Protein AF-A0A6N8JBV1-F1 (afdb_monomer)

pLDDT: mean 80.83, std 14.91, range [30.22, 94.69]

InterPro domains:
  IPR022385 Rhs repeat-associated core [TIGR03696] (221-304)
  IPR050708 Type VI secretion system VgrG/RHS [PTHR32305] (160-308)

Radius of gyration: 34.1 Å; Cα contacts (8 Å, |Δi|>4): 495; chains: 1; bounding box: 70×60×95 Å

Organism: NCBI:txid1031224

Nearest PDB structures (foldseek):
  5n5e-assembly1_e  TM=7.058E-01  e=7.255E+00  Pyrococcus furiosus COM1

Solvent-accessible surface area (backbone atoms only — not comparable to full-atom values): 18700 Å² total; per-residue (Å²): 124,82,59,65,94,41,41,55,35,76,48,82,54,98,59,36,38,39,37,28,30,68,42,62,71,16,54,39,34,34,40,38,43,36,72,92,41,59,51,40,38,40,31,21,34,72,89,69,47,80,76,48,74,46,80,48,60,88,68,48,48,61,46,52,76,64,69,76,58,62,66,67,60,50,52,51,53,51,49,53,50,53,41,50,54,37,49,53,54,31,52,51,37,52,52,59,70,69,52,80,82,86,84,74,94,50,75,68,57,57,57,51,47,54,52,40,52,51,51,34,53,52,32,52,53,50,40,54,54,43,51,52,55,56,48,26,59,39,64,57,62,74,68,57,51,49,54,50,51,49,64,76,41,64,94,44,63,62,50,79,44,78,39,83,102,78,52,69,47,81,46,75,62,84,71,74,55,71,50,76,46,78,42,57,54,100,77,37,29,43,36,31,31,33,33,70,30,72,42,71,43,44,96,74,82,78,55,72,76,49,73,44,75,39,72,60,24,27,40,43,64,44,68,52,39,23,63,40,86,95,43,61,41,56,55,78,79,45,56,55,25,53,66,61,24,42,39,49,39,87,87,66,36,81,50,38,23,33,48,33,82,75,35,44,32,28,22,81,77,38,26,37,82,50,73,41,92,62,37,86,84,40,77,95,52,73,50,34,60,38,29,85,77,29,53,87,72,34,41,52,75,50,50,79,50,70,51,70,74,76,58,74,76,58,56,60,49,60,74,68,66,76,81,74,82,82,131

Foldseek 3Di:
DQPQVCQQHWDDDPFKIWGAHVPSQFQFGIKMQGNVCLQKIFIAGPVGDTPDMDGDDPPVSVVVVVVNDDPLVVVLVVLVVLLVVLVVLLVVLVVLLPDDPPDDDDVVVVVVNVVSVVSNVVSVVSNVVSVVVNCSSDNHDLVVVVVVLCVVQVVFPWDWAADPPVHIDIDTDDDWFPDWDFDADPLRFGQWIWTNDWDFDDPVVPDGPDTDTHTCKGFDADLLFATDPPGIDNQVSDQAGGSRFGDDQPPPHGRQWTALAVFIDGSVVQWTPDFAPVCVVPVVAGRIHAQRPCSPQWHDRRSHYTDGPPDPVVVVVVVVPPPDDDD

Sequence (327 aa):
MIRKNLAGAMVRKTDTIEYYNIYPFAATAKIVLSKRSPQKMFVYNREGLVIDSVSLKAGKYASLMAEKEDVFFLYRGWLELQWQQAQEHKQEGIKLLNSKAEVYNQTSFLENREQIQYAVVNLEQLQNSIDDKISSLIVPVQKDVEQLLFDLYRDQESEIIYLGAIGFGYTVSYKRGNKRYKLTDHRGNVLATVSDKKVGVSANSNTIDHYEADIVSAQDYFPFGMQMPGRGFNSSKYRYGYNDKENDNEVKGDGNQQDYGMRVSDPRLGRFLSVDPIITKYPGLTPYRFASNRPIDGIDMDGLEVVKKPNPKKCREMVRGKTEWGN

Structure (mmCIF, N/CA/C/O backbone):
data_AF-A0A6N8JBV1-F1
#
_entry.id   AF-A0A6N8JBV1-F1
#
loop_
_atom_site.group_PDB
_atom_site.id
_atom_site.type_symbol
_atom_site.label_atom_id
_atom_site.label_alt_id
_atom_site.label_comp_id
_atom_site.label_asym_id
_atom_site.label_entity_id
_atom_site.label_seq_id
_atom_site.pdbx_PDB_ins_code
_atom_site.Cartn_x
_atom_site.Cartn_y
_atom_site.Cartn_z
_atom_site.occupancy
_atom_site.B_iso_or_equiv
_atom_site.auth_seq_id
_atom_site.auth_comp_id
_atom_site.auth_asym_id
_atom_site.auth_atom_id
_atom_site.pdbx_PDB_model_num
ATOM 1 N N . MET A 1 1 ? -9.325 1.695 3.886 1.00 47.38 1 MET A N 1
ATOM 2 C CA . MET A 1 1 ? -8.257 2.715 3.726 1.00 47.38 1 MET A CA 1
ATOM 3 C C . MET A 1 1 ? -8.386 3.733 4.857 1.00 47.38 1 MET A C 1
ATOM 5 O O . MET A 1 1 ? -9.460 4.304 5.010 1.00 47.38 1 MET A O 1
ATOM 9 N N . ILE A 1 2 ? -7.350 3.901 5.686 1.00 52.09 2 ILE A N 1
ATOM 10 C CA . ILE A 1 2 ? -7.368 4.770 6.878 1.00 52.09 2 ILE A CA 1
ATOM 11 C C . ILE A 1 2 ? -7.460 6.238 6.431 1.00 52.09 2 ILE A C 1
ATOM 13 O O . ILE A 1 2 ? -6.515 6.770 5.853 1.00 52.09 2 ILE A O 1
ATOM 17 N N . ARG A 1 3 ? -8.595 6.903 6.678 1.00 61.00 3 ARG A N 1
ATOM 18 C CA . ARG A 1 3 ? -8.813 8.316 6.314 1.00 61.00 3 ARG A CA 1
ATOM 19 C C . ARG A 1 3 ? -8.381 9.242 7.453 1.00 61.00 3 ARG A C 1
ATOM 21 O O . ARG A 1 3 ? -9.218 9.836 8.122 1.00 61.00 3 ARG A O 1
ATOM 28 N N . LYS A 1 4 ? -7.065 9.350 7.685 1.00 63.41 4 LYS A N 1
ATOM 29 C CA . LYS A 1 4 ? -6.482 10.193 8.755 1.00 63.41 4 LYS A CA 1
ATOM 30 C C . LYS A 1 4 ? -6.955 11.651 8.697 1.00 63.41 4 LYS A C 1
ATOM 32 O O . LYS A 1 4 ? -7.136 12.277 9.729 1.00 63.41 4 LYS A O 1
ATOM 37 N N . ASN A 1 5 ? -7.186 12.167 7.493 1.00 75.69 5 ASN A N 1
ATOM 38 C CA . ASN A 1 5 ? -7.653 13.530 7.243 1.00 75.69 5 ASN A CA 1
ATOM 39 C C . ASN A 1 5 ? -9.094 13.805 7.703 1.00 75.69 5 ASN A C 1
ATOM 41 O O . ASN A 1 5 ? -9.495 14.961 7.733 1.00 75.69 5 ASN A O 1
ATOM 45 N N . LEU A 1 6 ? -9.874 12.767 8.012 1.00 78.94 6 LEU A N 1
ATOM 46 C CA . LEU A 1 6 ? -11.246 12.901 8.498 1.00 78.94 6 LEU A CA 1
ATOM 47 C C . LEU A 1 6 ? -11.364 12.617 9.999 1.00 78.94 6 LEU A C 1
ATOM 49 O O . LEU A 1 6 ? -12.475 12.625 10.504 1.00 78.94 6 LEU A O 1
ATOM 53 N N . ALA A 1 7 ? -10.270 12.352 10.719 1.00 80.38 7 ALA A N 1
ATOM 54 C CA . ALA A 1 7 ? -10.334 12.064 12.152 1.00 80.38 7 ALA A CA 1
ATOM 55 C C . ALA A 1 7 ? -10.988 13.226 12.922 1.00 80.38 7 ALA A C 1
ATOM 57 O O . ALA A 1 7 ? -10.573 14.375 12.776 1.00 80.38 7 ALA A O 1
ATOM 58 N N . GLY A 1 8 ? -12.035 12.927 13.696 1.00 81.62 8 GLY A N 1
ATOM 59 C CA . GLY A 1 8 ? -12.819 13.925 14.436 1.00 81.62 8 GLY A CA 1
ATOM 60 C C . GLY A 1 8 ? -13.648 14.877 13.566 1.00 81.62 8 GLY A C 1
ATOM 61 O O . GLY A 1 8 ? -14.270 15.798 14.088 1.00 81.62 8 GLY A O 1
ATOM 62 N N . ALA A 1 9 ? -13.664 14.685 12.245 1.00 87.00 9 ALA A N 1
ATOM 63 C CA . ALA A 1 9 ? -14.394 15.551 11.337 1.00 87.00 9 ALA A CA 1
ATOM 64 C C . ALA A 1 9 ? -15.881 15.183 11.280 1.00 87.00 9 ALA A C 1
ATOM 66 O O . ALA A 1 9 ? -16.274 14.013 11.328 1.00 87.00 9 ALA A O 1
ATOM 67 N N . MET A 1 10 ? -16.707 16.203 11.071 1.00 89.56 10 MET A N 1
ATOM 68 C CA . MET A 1 10 ? -18.117 16.065 10.733 1.00 89.56 10 MET A CA 1
ATOM 69 C C . MET A 1 10 ? -18.314 16.425 9.260 1.00 89.56 10 MET A C 1
ATOM 71 O O . MET A 1 10 ? -17.954 17.515 8.819 1.00 89.56 10 MET A O 1
ATOM 75 N N . VAL A 1 11 ? -18.895 15.510 8.484 1.00 89.75 11 VAL A N 1
ATOM 76 C CA . VAL A 1 11 ? -19.124 15.686 7.045 1.00 89.75 11 VAL A CA 1
ATOM 77 C C . VAL A 1 11 ? -20.618 15.664 6.757 1.00 89.75 11 VAL A C 1
ATOM 79 O O . VAL A 1 11 ? -21.293 14.644 6.921 1.00 89.75 11 VAL A O 1
ATOM 82 N N . ARG A 1 12 ? -21.140 16.796 6.280 1.00 89.75 12 ARG A N 1
ATOM 83 C CA . ARG A 1 12 ? -22.539 16.942 5.866 1.00 89.75 12 ARG A CA 1
ATOM 84 C C . ARG A 1 12 ? -22.692 16.553 4.395 1.00 89.75 12 ARG A C 1
ATOM 86 O O . ARG A 1 12 ? -22.032 17.115 3.526 1.00 89.75 12 ARG A O 1
ATOM 93 N N . LYS A 1 13 ? -23.579 15.599 4.115 1.00 89.75 13 LYS A N 1
ATOM 94 C CA . LYS A 1 13 ? -24.025 15.221 2.765 1.00 89.75 13 LYS A CA 1
ATOM 95 C C . LYS A 1 13 ? -25.497 15.607 2.585 1.00 89.75 13 LYS A C 1
ATOM 97 O O . LYS A 1 13 ? -26.160 16.028 3.531 1.00 89.75 13 LYS A O 1
ATOM 102 N N . THR A 1 14 ? -26.019 15.447 1.371 1.00 86.50 14 THR A N 1
ATOM 103 C CA . THR A 1 14 ? -27.423 15.742 1.032 1.00 86.50 14 THR A CA 1
ATOM 104 C C . THR A 1 14 ? -28.414 15.006 1.937 1.00 86.50 14 THR A C 1
ATOM 106 O O . THR A 1 14 ? -29.296 15.648 2.512 1.00 86.50 14 THR A O 1
ATOM 109 N N . ASP A 1 15 ? -28.212 13.701 2.146 1.00 88.19 15 ASP A N 1
ATOM 110 C CA . ASP A 1 15 ? -29.146 12.837 2.890 1.00 88.19 15 ASP A CA 1
ATOM 111 C C . ASP A 1 15 ? -28.636 12.385 4.267 1.00 88.19 15 ASP A C 1
ATOM 113 O O . ASP A 1 15 ? -29.412 11.885 5.084 1.00 88.19 15 ASP A O 1
ATOM 117 N N . THR A 1 16 ? -27.342 12.551 4.544 1.00 90.69 16 THR A N 1
ATOM 118 C CA . THR A 1 16 ? -26.697 12.006 5.745 1.00 90.69 16 THR A CA 1
ATOM 119 C C . THR A 1 16 ? -25.690 12.973 6.344 1.00 90.69 16 THR A C 1
ATOM 121 O O . THR A 1 16 ? -25.038 13.723 5.619 1.00 90.69 16 THR A O 1
ATOM 124 N N . ILE A 1 17 ? -25.471 12.873 7.648 1.00 90.75 17 ILE A N 1
ATOM 125 C CA . ILE A 1 17 ? -24.313 13.459 8.320 1.00 90.75 17 ILE A CA 1
ATOM 126 C C . ILE A 1 17 ? -23.441 12.327 8.843 1.00 90.75 17 ILE A C 1
ATOM 128 O O . ILE A 1 17 ? -23.940 11.409 9.490 1.00 90.75 17 ILE A O 1
ATOM 132 N N . GLU A 1 18 ? -22.149 12.394 8.545 1.00 92.31 18 GLU A N 1
ATOM 133 C CA . GLU A 1 18 ? -21.154 11.428 8.996 1.00 92.31 18 GLU A CA 1
ATOM 134 C C . GLU A 1 18 ? -20.238 12.079 10.035 1.00 92.31 18 GLU A C 1
ATOM 136 O O . GLU A 1 18 ? -19.602 13.091 9.749 1.00 92.31 18 GLU A O 1
ATOM 141 N N . TYR A 1 19 ? -20.149 11.475 11.215 1.00 91.62 19 TYR A N 1
ATOM 142 C CA . TYR A 1 19 ? -19.201 11.831 12.265 1.00 91.62 19 TYR A CA 1
ATOM 143 C C . TYR A 1 19 ? -18.099 10.789 12.268 1.00 91.62 19 TYR A C 1
ATOM 145 O O . TYR A 1 19 ? -18.377 9.597 12.404 1.00 91.62 19 TYR A O 1
ATOM 153 N N . TYR A 1 20 ? -16.859 11.218 12.102 1.00 90.50 20 TYR A N 1
ATOM 154 C CA . TYR A 1 20 ? -15.706 10.330 12.087 1.00 90.50 20 TYR A CA 1
ATOM 155 C C . TYR A 1 20 ? -15.058 10.288 13.465 1.00 90.50 20 TYR A C 1
ATOM 157 O O . TYR A 1 20 ? -14.963 11.308 14.147 1.00 90.50 20 TYR A O 1
ATOM 165 N N . ASN A 1 21 ? -14.603 9.103 13.868 1.00 88.50 21 ASN A N 1
ATOM 166 C CA . ASN A 1 21 ? -13.962 8.928 15.164 1.00 88.50 21 ASN A CA 1
ATOM 167 C C . ASN A 1 21 ? -12.704 9.815 15.255 1.00 88.50 21 ASN A C 1
ATOM 169 O O . ASN A 1 21 ? -11.937 9.915 14.291 1.00 88.50 21 ASN A O 1
ATOM 173 N N . ILE A 1 22 ? -12.490 10.459 16.407 1.00 84.31 22 ILE A N 1
ATOM 174 C CA . ILE A 1 22 ? -11.262 11.213 16.712 1.00 84.31 22 ILE A CA 1
ATOM 175 C C . ILE A 1 22 ? -10.027 10.311 16.670 1.00 84.31 22 ILE A C 1
ATOM 177 O O . ILE A 1 22 ? -8.935 10.760 16.331 1.00 84.31 22 ILE A O 1
ATOM 181 N N . TYR A 1 23 ? -10.215 9.024 16.959 1.00 81.19 23 TYR A N 1
ATOM 182 C CA . TYR A 1 23 ? -9.205 7.993 16.848 1.00 81.19 23 TYR A CA 1
ATOM 183 C C . TYR A 1 23 ? -9.310 7.338 15.464 1.00 81.19 23 TYR A C 1
ATOM 185 O O . TYR A 1 23 ? -10.138 6.444 15.266 1.00 81.19 23 TYR A O 1
ATOM 193 N N . PRO A 1 24 ? -8.452 7.698 14.488 1.00 72.38 24 PRO A N 1
ATOM 194 C CA . PRO A 1 24 ? -8.497 7.110 13.144 1.00 72.38 24 PRO A CA 1
ATOM 195 C C . PRO A 1 24 ? -8.205 5.601 13.147 1.00 72.38 24 PRO A C 1
ATOM 197 O O . PRO A 1 24 ? -8.433 4.922 12.143 1.00 72.38 24 PRO A O 1
ATOM 200 N N . PHE A 1 25 ? -7.691 5.096 14.273 1.00 74.31 25 PHE A N 1
ATOM 201 C CA . PHE A 1 25 ? -7.365 3.701 14.524 1.00 74.31 25 PHE A CA 1
ATOM 202 C C . PHE A 1 25 ? -8.332 3.002 15.496 1.00 74.31 25 PHE A C 1
ATOM 204 O O . PHE A 1 25 ? -8.041 1.894 15.937 1.00 74.31 25 PHE A O 1
ATOM 211 N N . ALA A 1 26 ? -9.501 3.561 15.792 1.00 80.94 26 ALA A N 1
ATOM 212 C CA . ALA A 1 26 ? -10.564 2.794 16.442 1.00 80.94 26 ALA A CA 1
ATOM 213 C C . ALA A 1 26 ? -11.191 1.781 15.461 1.00 80.94 26 ALA A C 1
ATOM 215 O O . ALA A 1 26 ? -11.113 1.956 14.236 1.00 80.94 26 ALA A O 1
ATOM 216 N N . ALA A 1 27 ? -11.771 0.693 15.971 1.00 83.81 27 ALA A N 1
ATOM 217 C CA . ALA A 1 27 ? -12.514 -0.271 15.149 1.00 83.81 27 ALA A CA 1
ATOM 218 C C . ALA A 1 27 ? -13.851 0.330 14.682 1.00 83.81 27 ALA A C 1
ATOM 220 O O . ALA A 1 27 ? -14.225 0.198 13.511 1.00 83.81 27 ALA A O 1
ATOM 221 N N . THR A 1 28 ? -14.506 1.087 15.567 1.00 89.50 28 THR A N 1
ATOM 222 C CA . THR A 1 28 ? -15.633 1.952 15.219 1.00 89.50 28 THR A CA 1
ATOM 223 C C . THR A 1 28 ? -15.121 3.197 14.496 1.00 89.50 28 THR A C 1
ATOM 225 O O . THR A 1 28 ? -14.488 4.070 15.093 1.00 89.50 28 THR A O 1
ATOM 228 N N . ALA A 1 29 ? -15.398 3.286 13.195 1.00 88.69 29 ALA A N 1
ATOM 229 C CA . ALA A 1 29 ? -14.807 4.292 12.316 1.00 88.69 29 ALA A CA 1
ATOM 230 C C . ALA A 1 29 ? -15.649 5.568 12.202 1.00 88.69 29 ALA A C 1
ATOM 232 O O . ALA A 1 29 ? -15.102 6.673 12.180 1.00 88.69 29 ALA A O 1
ATOM 233 N N . LYS A 1 30 ? -16.974 5.424 12.085 1.00 92.38 30 LYS A N 1
ATOM 234 C CA . LYS A 1 30 ? -17.893 6.557 11.930 1.00 92.38 30 LYS A CA 1
ATOM 235 C C . LYS A 1 30 ? -19.286 6.256 12.474 1.00 92.38 30 LYS A C 1
ATOM 237 O O . LYS A 1 30 ? -19.728 5.109 12.453 1.00 92.38 30 LYS A O 1
ATOM 242 N N . ILE A 1 31 ? -19.997 7.303 12.874 1.00 93.88 31 ILE A N 1
ATOM 243 C CA . ILE A 1 31 ? -21.424 7.266 13.198 1.00 93.88 31 ILE A CA 1
ATOM 244 C C . ILE A 1 31 ? -22.168 8.112 12.169 1.00 93.88 31 ILE A C 1
ATOM 246 O O . ILE A 1 31 ? -21.727 9.204 11.810 1.00 93.88 31 ILE A O 1
ATOM 250 N N . VAL A 1 32 ? -23.284 7.600 11.656 1.00 93.50 32 VAL A N 1
ATOM 251 C CA . VAL A 1 32 ? -24.056 8.254 10.597 1.00 93.50 32 VAL A CA 1
ATOM 252 C C . VAL A 1 32 ? -25.482 8.519 11.057 1.00 93.50 32 VAL A C 1
ATOM 254 O O . VAL A 1 32 ? -26.191 7.618 11.508 1.00 93.50 32 VAL A O 1
ATOM 257 N N . LEU A 1 33 ? -25.910 9.765 10.865 1.00 91.81 33 LEU A N 1
ATOM 258 C CA . LEU A 1 33 ? -27.294 10.204 10.992 1.00 91.81 33 LEU A CA 1
ATOM 259 C C . LEU A 1 33 ? -27.902 10.323 9.596 1.00 91.81 33 LEU A C 1
ATOM 261 O O . LEU A 1 33 ? -27.378 11.044 8.748 1.00 91.81 33 LEU A O 1
ATOM 265 N N . SER A 1 34 ? -29.017 9.636 9.349 1.00 90.25 34 SER A N 1
ATOM 266 C CA . SER A 1 34 ? -29.720 9.674 8.061 1.00 90.25 34 SER A CA 1
ATOM 267 C C . SER A 1 34 ? -31.024 10.450 8.178 1.00 90.25 34 SER A C 1
ATOM 269 O O . SER A 1 34 ? -31.802 10.210 9.098 1.00 90.25 34 SER A O 1
ATOM 271 N N . LYS A 1 35 ? -31.303 11.340 7.219 1.00 86.69 35 LYS A N 1
ATOM 272 C CA . LYS A 1 35 ? -32.593 12.052 7.132 1.00 86.69 35 LYS A CA 1
ATOM 273 C C . LYS A 1 35 ? -33.770 11.109 6.899 1.00 86.69 35 LYS A C 1
ATOM 275 O O . LYS A 1 35 ? -34.886 11.423 7.290 1.00 86.69 35 LYS A O 1
ATOM 280 N N . ARG A 1 36 ? -33.516 9.948 6.287 1.00 87.81 36 ARG A N 1
ATOM 281 C CA . ARG A 1 36 ? -34.537 8.922 6.022 1.00 87.81 36 ARG A CA 1
ATOM 282 C C . ARG A 1 36 ? -34.935 8.151 7.282 1.00 87.81 36 ARG A C 1
ATOM 284 O O . ARG A 1 36 ? -36.030 7.610 7.337 1.00 87.81 36 ARG A O 1
ATOM 291 N N . SER A 1 37 ? -34.066 8.144 8.293 1.00 87.75 37 SER A N 1
ATOM 292 C CA . SER A 1 37 ? -34.272 7.425 9.551 1.00 87.75 37 SER A CA 1
ATOM 293 C C . SER A 1 37 ? -33.936 8.330 10.741 1.00 87.75 37 SER A C 1
ATOM 295 O O . SER A 1 37 ? -32.991 8.041 11.473 1.00 87.75 37 SER A O 1
ATOM 297 N N . PRO A 1 38 ? -34.698 9.418 10.975 1.00 86.06 38 PRO A N 1
ATOM 298 C CA . PRO A 1 38 ? -34.367 10.407 12.006 1.00 86.06 38 PRO A CA 1
ATOM 299 C C . PRO A 1 38 ? -34.460 9.847 13.434 1.00 86.06 38 PRO A C 1
ATOM 301 O O . PRO A 1 38 ? -33.990 10.460 14.384 1.00 86.06 38 PRO A O 1
ATOM 304 N N . GLN A 1 39 ? -35.060 8.670 13.595 1.00 90.19 39 GLN A N 1
ATOM 305 C CA . GLN A 1 39 ? -35.215 7.994 14.879 1.00 90.19 39 GLN A CA 1
ATOM 306 C C . GLN A 1 39 ? -34.011 7.123 15.253 1.00 90.19 39 GLN A C 1
ATOM 308 O O . GLN A 1 39 ? -34.009 6.560 16.343 1.00 90.19 39 GLN A O 1
ATOM 313 N N . LYS A 1 40 ? -33.010 6.960 14.377 1.00 90.19 40 LYS A N 1
ATOM 314 C CA . LYS A 1 40 ? -31.858 6.089 14.636 1.00 90.19 40 LYS A CA 1
ATOM 315 C C . LYS A 1 40 ? -30.543 6.719 14.199 1.00 90.19 40 LYS A C 1
ATOM 317 O O . LYS A 1 40 ? -30.473 7.407 13.182 1.00 90.19 40 LYS A O 1
ATOM 322 N N . MET A 1 41 ? -29.489 6.406 14.941 1.00 92.31 41 MET A N 1
ATOM 323 C CA . MET A 1 41 ? -28.111 6.563 14.490 1.00 92.31 41 MET A CA 1
ATOM 324 C C . MET A 1 41 ? -27.497 5.198 14.199 1.00 92.31 41 MET A C 1
ATOM 326 O O . MET A 1 41 ? -27.821 4.216 14.866 1.00 92.31 41 MET A O 1
ATOM 330 N N . PHE A 1 42 ? -26.619 5.145 13.202 1.00 94.31 42 PHE A N 1
ATOM 331 C CA . PHE A 1 42 ? -25.968 3.916 12.758 1.00 94.31 42 PHE A CA 1
ATOM 332 C C . PHE A 1 42 ? -24.465 4.006 12.977 1.00 94.31 42 PHE A C 1
ATOM 334 O O . PHE A 1 42 ? -23.839 4.996 12.597 1.00 94.31 42 PHE A O 1
ATOM 341 N N . VAL A 1 43 ? -23.893 2.962 13.560 1.00 94.31 43 VAL A N 1
ATOM 342 C CA . VAL A 1 43 ? -22.474 2.860 13.890 1.00 94.31 43 VAL A CA 1
ATOM 343 C C . VAL A 1 43 ? -21.808 1.964 12.858 1.00 94.31 43 VAL A C 1
ATOM 345 O O . VAL A 1 43 ? -22.303 0.874 12.577 1.00 94.31 43 VAL A O 1
ATOM 348 N N . TYR A 1 44 ? -20.706 2.426 12.273 1.00 93.06 44 TYR A N 1
ATOM 349 C CA . TYR A 1 44 ? -20.023 1.736 11.183 1.00 93.06 44 TYR A CA 1
ATOM 350 C C . TYR A 1 44 ? -18.596 1.340 11.553 1.00 93.06 44 TYR A C 1
ATOM 352 O O . TYR A 1 44 ? -17.854 2.123 12.159 1.00 93.06 44 TYR A O 1
ATOM 360 N N . ASN A 1 45 ? -18.185 0.159 11.092 1.00 89.44 45 ASN A N 1
ATOM 361 C CA . ASN A 1 45 ? -16.786 -0.255 11.110 1.00 89.44 45 ASN A CA 1
ATOM 362 C C . ASN A 1 45 ? -15.983 0.409 9.971 1.00 89.44 45 ASN A C 1
ATOM 364 O O . ASN A 1 45 ? -16.499 1.181 9.154 1.00 89.44 45 ASN A O 1
ATOM 368 N N . ARG A 1 46 ? -14.690 0.086 9.892 1.00 82.75 46 ARG A N 1
ATOM 369 C CA . ARG A 1 46 ? -13.773 0.611 8.862 1.00 82.75 46 ARG A CA 1
ATOM 370 C C . ARG A 1 46 ? -14.058 0.141 7.438 1.00 82.75 46 ARG A C 1
ATOM 372 O O . ARG A 1 46 ? -13.639 0.809 6.492 1.00 82.75 46 ARG A O 1
ATOM 379 N N . GLU A 1 47 ? -14.726 -0.993 7.287 1.00 83.94 47 GLU A N 1
ATOM 380 C CA . GLU A 1 47 ? -15.115 -1.561 5.992 1.00 83.94 47 GLU A CA 1
ATOM 381 C C . GLU A 1 47 ? -16.403 -0.919 5.462 1.00 83.94 47 GLU A C 1
ATOM 383 O O . GLU A 1 47 ? -16.750 -1.099 4.299 1.00 83.94 47 GLU A O 1
ATOM 388 N N . GLY A 1 48 ? -17.081 -0.109 6.284 1.00 85.69 48 GLY A N 1
ATOM 389 C CA . GLY A 1 48 ? -18.343 0.528 5.928 1.00 85.69 48 GLY A CA 1
ATOM 390 C C . GLY A 1 48 ? -19.564 -0.349 6.197 1.00 85.69 48 GLY A C 1
ATOM 391 O O . GLY A 1 48 ? -20.642 -0.035 5.695 1.00 85.69 48 GLY A O 1
ATOM 392 N N . LEU A 1 49 ? -19.420 -1.397 7.009 1.00 89.62 49 LEU A N 1
ATOM 393 C CA . LEU A 1 49 ? -20.521 -2.223 7.494 1.00 89.62 49 LEU A CA 1
ATOM 394 C C . LEU A 1 49 ? -21.130 -1.614 8.760 1.00 89.62 49 LEU A C 1
ATOM 396 O O . LEU A 1 49 ? -20.414 -1.054 9.593 1.00 89.62 49 LEU A O 1
ATOM 400 N N . VAL A 1 50 ? -22.452 -1.733 8.902 1.00 92.25 50 VAL A N 1
ATOM 401 C CA . VAL A 1 50 ? -23.171 -1.337 10.120 1.00 92.25 50 VAL A CA 1
ATOM 402 C C . VAL A 1 50 ? -22.909 -2.385 11.197 1.00 92.25 50 VAL A C 1
ATOM 404 O O . VAL A 1 50 ? -23.220 -3.555 10.997 1.00 92.25 50 VAL A O 1
ATOM 407 N N . ILE A 1 51 ? -22.355 -1.956 12.329 1.00 90.94 51 ILE A N 1
ATOM 408 C CA . ILE A 1 51 ? -22.051 -2.817 13.483 1.00 90.94 51 ILE A CA 1
ATOM 409 C C . ILE A 1 51 ? -23.008 -2.604 14.654 1.00 90.94 51 ILE A C 1
ATOM 411 O O . ILE A 1 51 ? -23.173 -3.502 15.472 1.00 90.94 51 ILE A O 1
ATOM 415 N N . ASP A 1 52 ? -23.646 -1.435 14.739 1.00 92.38 52 ASP A N 1
ATOM 416 C CA . ASP A 1 52 ? -24.662 -1.167 15.754 1.00 92.38 52 ASP A CA 1
ATOM 417 C C . ASP A 1 52 ? -25.648 -0.083 15.298 1.00 92.38 52 ASP A C 1
ATOM 419 O O . ASP A 1 52 ? -25.396 0.668 14.347 1.00 92.38 52 ASP A O 1
ATOM 423 N N . SER A 1 53 ? -26.780 0.021 15.991 1.00 92.31 53 SER A N 1
ATOM 424 C CA . SER A 1 53 ? -27.738 1.106 15.807 1.00 92.31 53 SER A CA 1
ATOM 425 C C . SER A 1 53 ? -28.372 1.521 17.127 1.00 92.31 53 SER A C 1
ATOM 427 O O . SER A 1 53 ? -28.769 0.672 17.919 1.00 92.31 53 SER A O 1
ATOM 429 N N . VAL A 1 54 ? -28.539 2.828 17.330 1.00 91.06 54 VAL A N 1
ATOM 430 C CA . VAL A 1 54 ? -29.131 3.373 18.557 1.00 91.06 54 VAL A CA 1
ATOM 431 C C . VAL A 1 54 ? -30.359 4.201 18.234 1.00 91.06 54 VAL A C 1
ATOM 433 O O . VAL A 1 54 ? -30.335 5.061 17.351 1.00 91.06 54 VAL A O 1
ATOM 436 N N . SER A 1 55 ? -31.431 3.946 18.978 1.00 90.31 55 SER A N 1
ATOM 437 C CA . SER A 1 55 ? -32.678 4.700 18.892 1.00 90.31 55 SER A CA 1
ATOM 438 C C . SER A 1 55 ? -32.537 6.067 19.562 1.00 90.31 55 SER A C 1
ATOM 440 O O . SER A 1 55 ? -32.076 6.183 20.697 1.00 90.31 55 SER A O 1
ATOM 442 N N . LEU A 1 56 ? -32.966 7.113 18.866 1.00 86.94 56 LEU A N 1
ATOM 443 C CA . LEU A 1 56 ? -32.931 8.494 19.328 1.00 86.94 56 LEU A CA 1
ATOM 444 C C . LEU A 1 56 ? -34.300 8.907 19.875 1.00 86.94 56 LEU A C 1
ATOM 446 O O . LEU A 1 56 ? -35.339 8.629 19.275 1.00 86.94 56 LEU A O 1
ATOM 450 N N . LYS A 1 57 ? -34.299 9.630 21.000 1.00 86.25 57 LYS A N 1
ATOM 451 C CA . LYS A 1 57 ? -35.510 10.276 21.526 1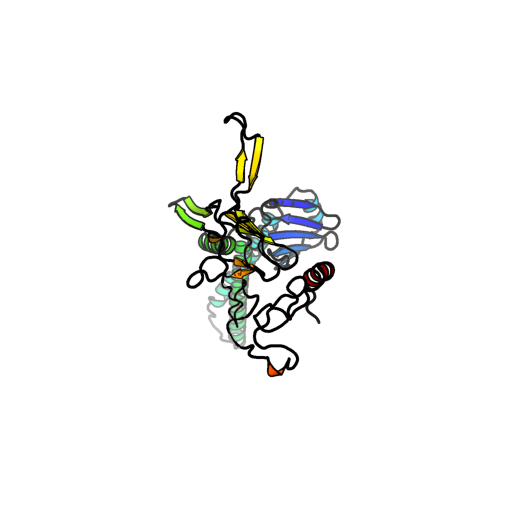.00 86.25 57 LYS A CA 1
ATOM 452 C C . LYS A 1 57 ? -35.987 11.381 20.576 1.00 86.25 57 LYS A C 1
ATOM 454 O O . LYS A 1 57 ? -35.189 11.987 19.854 1.00 86.25 57 LYS A O 1
ATOM 459 N N . ALA A 1 58 ? -37.286 11.678 20.615 1.00 83.94 58 ALA A N 1
ATOM 460 C CA . ALA A 1 58 ? -37.882 12.761 19.836 1.00 83.9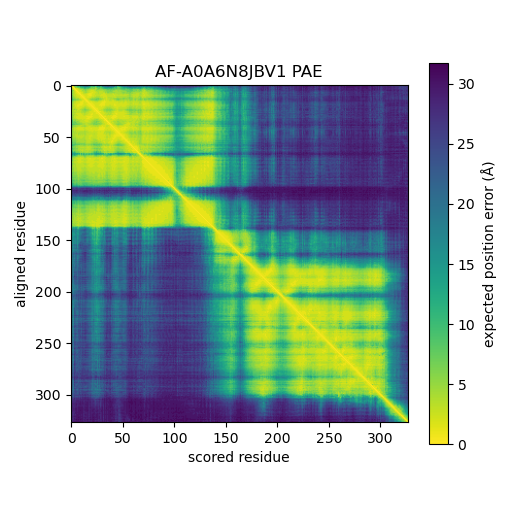4 58 ALA A CA 1
ATOM 461 C C . ALA A 1 58 ? -37.129 14.089 20.060 1.00 83.94 58 ALA A C 1
ATOM 463 O O . ALA A 1 58 ? -36.746 14.417 21.181 1.00 83.94 58 ALA A O 1
ATOM 464 N N . GLY A 1 59 ? -36.862 14.827 18.980 1.00 82.12 59 GLY A N 1
ATOM 465 C CA . GLY A 1 59 ? -36.110 16.088 19.012 1.00 82.12 59 GLY A CA 1
ATOM 466 C C . GLY A 1 59 ? -34.582 15.948 19.076 1.00 82.12 59 GLY A C 1
ATOM 467 O O . GLY A 1 59 ? -33.885 16.859 18.632 1.00 82.12 59 GLY A O 1
ATOM 468 N N . LYS A 1 60 ? -34.030 14.803 19.514 1.00 85.75 60 LYS A N 1
ATOM 469 C CA . LYS A 1 60 ? -32.570 14.621 19.641 1.00 85.75 60 LYS A CA 1
ATOM 470 C C . LYS A 1 60 ? -31.847 14.680 18.296 1.00 85.75 60 LYS A C 1
ATOM 472 O O . LYS A 1 60 ? -30.779 15.272 18.198 1.00 85.75 60 LYS A O 1
ATOM 477 N N . TYR A 1 61 ? -32.468 14.142 17.246 1.00 85.56 61 TYR A N 1
ATOM 478 C CA . TYR A 1 61 ? -31.958 14.233 15.878 1.00 85.56 61 TYR A CA 1
ATOM 479 C C . TYR A 1 61 ? -31.700 15.684 15.447 1.00 85.56 61 TYR A C 1
ATOM 481 O O . TYR A 1 61 ? -30.635 15.988 14.921 1.00 85.56 61 TYR A O 1
ATOM 489 N N . ALA A 1 62 ? -32.636 16.598 15.725 1.00 83.81 62 ALA A N 1
ATOM 490 C CA . ALA A 1 62 ? -32.486 18.008 15.372 1.00 83.81 62 ALA A CA 1
ATOM 491 C C . ALA A 1 62 ? -31.331 18.675 16.141 1.00 83.81 62 ALA A C 1
ATOM 493 O O . ALA A 1 62 ? -30.566 19.431 15.546 1.00 83.81 62 ALA A O 1
ATOM 494 N N . SER A 1 63 ? -31.155 18.344 17.426 1.00 84.12 63 SER A N 1
ATOM 495 C CA . SER A 1 63 ? -30.036 18.838 18.242 1.00 84.12 63 SER A CA 1
ATOM 496 C C . SER A 1 63 ? -28.675 18.376 17.719 1.00 84.12 63 SER A C 1
ATOM 498 O O . SER A 1 63 ? -27.754 19.186 17.625 1.00 84.12 63 SER A O 1
ATOM 500 N N . LEU A 1 64 ? -28.559 17.103 17.321 1.00 83.19 64 LEU A N 1
ATOM 501 C CA . LEU A 1 64 ? -27.322 16.553 16.753 1.00 83.19 64 LEU A CA 1
ATOM 502 C C . LEU A 1 64 ? -26.994 17.207 15.401 1.00 83.19 64 LEU A C 1
ATOM 504 O O . LEU A 1 64 ? -25.847 17.569 15.141 1.00 83.19 64 LEU A O 1
ATOM 508 N N . MET A 1 65 ? -28.012 17.456 14.568 1.00 77.50 65 MET A N 1
ATOM 509 C CA . MET A 1 65 ? -27.856 18.165 13.289 1.00 77.50 65 MET A CA 1
ATOM 510 C C . MET A 1 65 ? -27.414 19.630 13.470 1.00 77.50 65 MET A C 1
ATOM 512 O O . MET A 1 65 ? -26.842 20.202 12.537 1.00 77.50 65 MET A O 1
ATOM 516 N N . ALA A 1 66 ? -27.664 20.229 14.639 1.00 77.38 66 ALA A N 1
ATOM 517 C CA . ALA A 1 66 ? -27.315 21.607 14.989 1.00 77.38 66 ALA A CA 1
ATOM 518 C C . ALA A 1 66 ? -25.935 21.757 15.671 1.00 77.38 66 ALA A C 1
ATOM 520 O O . ALA A 1 66 ? -25.656 22.822 16.211 1.00 77.38 66 ALA A O 1
ATOM 521 N N . GLU A 1 67 ? -25.087 20.716 15.647 1.00 69.19 67 GLU A N 1
ATOM 522 C CA . GLU A 1 67 ? -23.690 20.731 16.143 1.00 69.19 67 GLU A CA 1
ATOM 523 C C . GLU A 1 67 ? -23.511 21.007 17.645 1.00 69.19 67 GLU A C 1
ATOM 525 O O . GLU A 1 67 ? -22.408 21.284 18.104 1.00 69.19 67 GLU A O 1
ATOM 530 N N . LYS A 1 68 ? -24.570 20.890 18.451 1.00 63.16 68 LYS A N 1
ATOM 531 C CA . LYS A 1 68 ? -24.472 21.180 19.890 1.00 63.16 68 LYS A CA 1
ATOM 532 C C . LYS A 1 68 ? -23.878 20.040 20.726 1.00 63.16 68 LYS A C 1
ATOM 534 O O . LYS A 1 68 ? -23.582 20.264 21.894 1.00 63.16 68 LYS A O 1
ATOM 539 N N . GLU A 1 69 ? -23.742 18.829 20.178 1.00 73.94 69 GLU A N 1
ATOM 540 C CA . GLU A 1 69 ? -23.427 17.620 20.953 1.00 73.94 69 GLU A CA 1
ATOM 541 C C . GLU A 1 69 ? -22.499 16.645 20.209 1.00 73.94 69 GLU A C 1
ATOM 543 O O . GLU A 1 69 ? -22.641 16.437 19.002 1.00 73.94 69 GLU A O 1
ATOM 548 N N . ASP A 1 70 ? -21.586 16.006 20.951 1.00 82.31 70 ASP A N 1
ATOM 549 C CA . ASP A 1 70 ? -20.691 14.955 20.450 1.00 82.31 70 ASP A CA 1
ATOM 550 C C . ASP A 1 70 ? -21.423 13.602 20.364 1.00 82.31 70 ASP A C 1
ATOM 552 O O . ASP A 1 70 ? -21.878 13.033 21.362 1.00 82.31 70 ASP A O 1
ATOM 556 N N . VAL A 1 71 ? -21.530 13.075 19.143 1.00 88.44 71 VAL A N 1
ATOM 557 C CA . VAL A 1 71 ? -22.257 11.836 18.835 1.00 88.44 71 VAL A CA 1
ATOM 558 C C . VAL A 1 71 ? -21.546 10.593 19.371 1.00 88.44 71 VAL A C 1
ATOM 560 O O . VAL A 1 71 ? -22.211 9.645 19.790 1.00 88.44 71 VAL A O 1
ATOM 563 N N . PHE A 1 72 ? -20.210 10.583 19.393 1.00 89.44 72 PHE A N 1
ATOM 564 C CA . PHE A 1 72 ? -19.442 9.462 19.940 1.00 89.44 72 PHE A CA 1
ATOM 565 C C . PHE A 1 72 ? -19.552 9.418 21.458 1.00 89.44 72 PHE A C 1
ATOM 567 O O . PHE A 1 72 ? -19.728 8.338 22.024 1.00 89.44 72 PHE A O 1
ATOM 574 N N . PHE A 1 73 ? -19.528 10.582 22.111 1.00 87.31 73 PHE A N 1
ATOM 575 C CA . PHE A 1 73 ? -19.783 10.676 23.547 1.00 87.31 73 PHE A CA 1
ATOM 576 C C . PHE A 1 73 ? -21.197 10.197 23.899 1.00 87.31 73 PHE A C 1
ATOM 578 O O . PHE A 1 73 ? -21.373 9.423 24.838 1.00 87.31 73 PHE A O 1
ATOM 585 N N . LEU A 1 74 ? -22.202 10.583 23.105 1.00 88.38 74 LEU A N 1
ATOM 586 C CA . LEU A 1 74 ? -23.578 10.115 23.282 1.00 88.38 74 LEU A CA 1
ATOM 587 C C . LEU A 1 74 ? -23.705 8.596 23.106 1.00 88.38 74 LEU A C 1
ATOM 589 O O . LEU A 1 74 ? -24.393 7.945 23.890 1.00 88.38 74 LEU A O 1
ATOM 593 N N . TYR A 1 75 ? -23.040 8.025 22.100 1.00 92.00 75 TYR A N 1
ATOM 594 C CA . TYR A 1 75 ? -23.030 6.579 21.891 1.00 92.00 75 TYR A CA 1
ATOM 595 C C . TYR A 1 75 ? -22.356 5.837 23.050 1.00 92.00 75 TYR A C 1
ATOM 597 O O . TYR A 1 75 ? -22.919 4.874 23.568 1.00 92.00 75 TYR A O 1
ATOM 605 N N . ARG A 1 76 ? -21.200 6.330 23.510 1.00 90.44 76 ARG A N 1
ATOM 606 C CA . ARG A 1 76 ? -20.493 5.788 24.675 1.00 90.44 76 ARG A CA 1
ATOM 607 C C . ARG A 1 76 ? -21.365 5.836 25.929 1.00 90.44 76 ARG A C 1
ATOM 609 O O . ARG A 1 76 ? -21.514 4.817 26.589 1.00 90.44 76 ARG A O 1
ATOM 616 N N . GLY A 1 77 ? -21.998 6.975 26.210 1.00 88.88 77 GLY A N 1
ATOM 617 C CA . GLY A 1 77 ? -22.892 7.121 27.361 1.00 88.88 77 GLY A CA 1
ATOM 618 C C . GLY A 1 77 ? -24.121 6.208 27.290 1.00 88.88 77 GLY A C 1
ATOM 619 O O . GLY A 1 77 ? -24.570 5.692 28.310 1.00 88.88 77 GLY A O 1
ATOM 620 N N . TRP A 1 78 ? -24.653 5.952 26.089 1.00 91.62 78 TRP A N 1
ATOM 621 C CA . TRP A 1 78 ? -25.725 4.970 25.903 1.00 91.62 78 TRP A CA 1
ATOM 622 C C . TRP A 1 78 ? -25.261 3.541 26.228 1.00 91.62 78 TRP A C 1
ATOM 624 O O . TRP A 1 78 ? -25.967 2.834 26.944 1.00 91.62 78 TRP A O 1
ATOM 634 N N . LEU A 1 79 ? -24.074 3.135 25.761 1.00 92.56 79 LEU A N 1
ATOM 635 C CA . LEU A 1 79 ? -23.486 1.830 26.089 1.00 92.56 79 LEU A CA 1
ATOM 636 C C . LEU A 1 79 ? -23.242 1.679 27.597 1.00 92.56 79 LEU A C 1
ATOM 638 O O . LEU A 1 79 ? -23.629 0.668 28.174 1.00 92.56 79 LEU A O 1
ATOM 642 N N . GLU A 1 80 ? -22.671 2.697 28.248 1.00 90.56 80 GLU A N 1
ATOM 643 C CA . GLU A 1 80 ? -22.430 2.699 29.699 1.00 90.56 80 GLU A CA 1
ATOM 644 C C . GLU A 1 80 ? -23.734 2.544 30.496 1.00 90.56 80 GLU A C 1
ATOM 646 O O . GLU A 1 80 ? -23.779 1.790 31.467 1.00 90.56 80 GLU A O 1
ATOM 651 N N . LEU A 1 81 ? -24.820 3.186 30.054 1.00 92.94 81 LEU A N 1
ATOM 652 C CA . LEU A 1 81 ? -26.133 3.028 30.679 1.00 92.94 81 LEU A CA 1
ATOM 653 C C . LEU A 1 81 ? -26.671 1.595 30.534 1.00 92.94 81 LEU A C 1
ATOM 655 O O . LEU A 1 81 ? -27.202 1.042 31.494 1.00 92.94 81 LEU A O 1
ATOM 659 N N . GLN A 1 82 ? -26.542 0.984 29.350 1.00 92.50 82 GLN A N 1
ATOM 660 C CA . GLN A 1 82 ? -26.943 -0.415 29.144 1.00 92.50 82 GLN A CA 1
ATOM 661 C C . GLN A 1 82 ? -26.115 -1.372 30.008 1.00 92.50 82 GLN A C 1
ATOM 663 O O . GLN A 1 82 ? -26.661 -2.314 30.581 1.00 92.50 82 GLN A O 1
ATOM 668 N N . TRP A 1 83 ? -24.818 -1.101 30.153 1.00 93.56 83 TRP A N 1
ATOM 669 C CA . TRP A 1 83 ? -23.932 -1.883 31.008 1.00 93.56 83 TRP A CA 1
ATOM 670 C C . TRP A 1 83 ? -24.338 -1.789 32.485 1.00 93.56 83 TRP A C 1
ATOM 672 O O . TRP A 1 83 ? -24.411 -2.811 33.166 1.00 93.56 83 TRP A O 1
ATOM 682 N N . GLN A 1 84 ? -24.662 -0.583 32.971 1.00 93.50 84 GLN A N 1
ATOM 683 C CA . GLN A 1 84 ? -25.131 -0.363 34.345 1.00 93.50 84 GLN A CA 1
ATOM 684 C C . GLN A 1 84 ? -26.439 -1.105 34.629 1.00 93.50 84 GLN A C 1
ATOM 686 O O . GLN A 1 84 ? -26.527 -1.811 35.630 1.00 93.50 84 GLN A O 1
ATOM 691 N N . GLN A 1 85 ? -27.417 -1.021 33.723 1.00 93.44 85 GLN A N 1
ATOM 692 C CA . GLN A 1 85 ? -28.681 -1.755 33.848 1.00 93.44 85 GLN A CA 1
ATOM 693 C C . GLN A 1 85 ? -28.455 -3.271 33.889 1.00 93.44 85 GLN A C 1
ATOM 695 O O . GLN A 1 85 ? -29.012 -3.966 34.739 1.00 93.44 85 GLN A O 1
ATOM 700 N N . ALA A 1 86 ? -27.599 -3.792 33.004 1.00 92.06 86 ALA A N 1
ATOM 701 C CA . ALA A 1 86 ? -27.248 -5.208 33.004 1.00 92.06 86 ALA A CA 1
ATOM 702 C C . ALA A 1 86 ? -26.565 -5.625 34.318 1.00 92.06 86 ALA A C 1
ATOM 704 O O . ALA A 1 86 ? -26.862 -6.694 34.853 1.00 92.06 86 ALA A O 1
ATOM 705 N N . GLN A 1 87 ? -25.701 -4.767 34.869 1.00 92.81 87 GLN A N 1
ATOM 706 C CA . GLN A 1 87 ? -25.030 -5.010 36.143 1.00 92.81 87 GLN A CA 1
ATOM 707 C C . GLN A 1 87 ? -26.016 -5.041 37.312 1.00 92.81 87 GLN A C 1
ATOM 709 O O . GLN A 1 87 ? -25.942 -5.950 38.135 1.00 92.81 87 GLN A O 1
ATOM 714 N N . GLU A 1 88 ? -26.945 -4.089 37.390 1.00 93.31 88 GLU A N 1
ATOM 715 C CA . GLU A 1 88 ? -27.964 -4.042 38.444 1.00 93.31 88 GLU A CA 1
ATOM 716 C C . GLU A 1 88 ? -28.810 -5.319 38.453 1.00 93.31 88 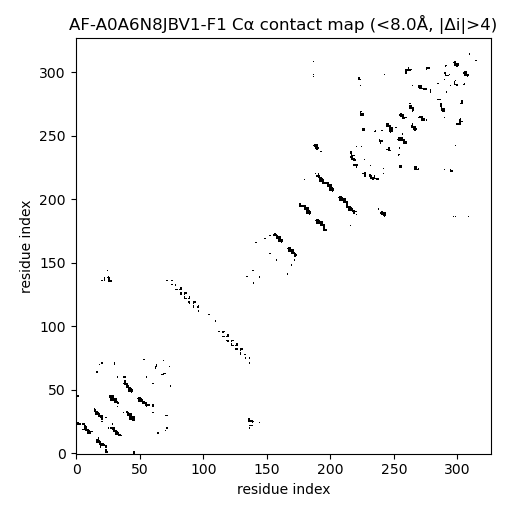GLU A C 1
ATOM 718 O O . GLU A 1 88 ? -28.865 -6.012 39.473 1.00 93.31 88 GLU A O 1
ATOM 723 N N . HIS A 1 89 ? -29.361 -5.710 37.300 1.00 89.88 89 HIS A N 1
ATOM 724 C CA . HIS A 1 89 ? -30.154 -6.935 37.178 1.00 89.88 89 HIS A CA 1
ATOM 725 C C . HIS A 1 89 ? -29.345 -8.205 37.460 1.00 89.88 89 HIS A C 1
ATOM 727 O O . HIS A 1 89 ? -29.855 -9.148 38.070 1.00 89.88 89 HIS A O 1
ATOM 733 N N . LYS A 1 90 ? -28.063 -8.239 37.073 1.00 90.69 90 LYS A N 1
ATOM 734 C CA . LYS A 1 90 ? -27.164 -9.355 37.395 1.00 90.69 90 LYS A CA 1
ATOM 735 C C . LYS A 1 90 ? -26.980 -9.475 38.908 1.00 90.69 90 LYS A C 1
ATOM 737 O O . LYS A 1 90 ? -27.083 -10.574 39.452 1.00 90.69 90 LYS A O 1
ATOM 742 N N . GLN A 1 91 ? -26.751 -8.358 39.603 1.00 90.25 91 GLN A N 1
ATOM 743 C CA . GLN A 1 91 ? -26.614 -8.338 41.062 1.00 90.25 91 GLN A CA 1
ATOM 744 C C . GLN A 1 91 ? -27.916 -8.733 41.771 1.00 90.25 91 GLN A C 1
ATOM 746 O O . GLN A 1 91 ? -27.871 -9.457 42.764 1.00 90.25 91 GLN A O 1
ATOM 751 N N . GLU A 1 92 ? -29.074 -8.305 41.268 1.00 88.94 92 GLU A N 1
ATOM 752 C CA . GLU A 1 92 ? -30.384 -8.750 41.763 1.00 88.94 92 GLU A CA 1
ATOM 753 C C . GLU A 1 92 ? -30.570 -10.264 41.600 1.00 88.94 92 GLU A C 1
ATOM 755 O O . GLU A 1 92 ? -30.920 -10.944 42.566 1.00 88.94 92 GLU A O 1
ATOM 760 N N . GLY A 1 93 ? -30.250 -10.816 40.426 1.00 85.00 93 GLY A N 1
ATOM 761 C CA . GLY A 1 93 ? -30.294 -12.258 40.173 1.00 85.00 93 GLY A CA 1
ATOM 762 C C . GLY A 1 93 ? -29.377 -13.053 41.109 1.00 85.00 93 GLY A C 1
ATOM 763 O O . GLY A 1 93 ? -29.797 -14.049 41.697 1.00 85.00 93 GLY A O 1
ATOM 764 N N . ILE A 1 94 ? -28.147 -12.577 41.334 1.00 87.62 94 ILE A N 1
ATOM 765 C CA . ILE A 1 94 ? -27.200 -13.192 42.280 1.00 87.62 94 ILE A CA 1
ATOM 766 C C . ILE A 1 94 ? -27.735 -13.139 43.720 1.00 87.62 94 ILE A C 1
ATOM 768 O O . ILE A 1 94 ? -27.637 -14.129 44.449 1.00 87.62 94 ILE A O 1
ATOM 772 N N . LYS A 1 95 ? -28.341 -12.021 44.145 1.00 86.44 95 LYS A N 1
ATOM 773 C CA . LYS A 1 95 ? -28.983 -11.913 45.469 1.00 86.44 95 LYS A CA 1
ATOM 774 C C . LYS A 1 95 ? -30.109 -12.935 45.632 1.00 86.44 95 LYS A C 1
ATOM 776 O O . LYS A 1 95 ? -30.176 -13.587 46.673 1.00 86.44 95 LYS A O 1
ATOM 781 N N . LEU A 1 96 ? -30.951 -13.112 44.612 1.00 83.44 96 LEU A N 1
ATOM 782 C CA . LEU A 1 96 ? -32.026 -14.108 44.623 1.00 83.44 96 LEU A CA 1
ATOM 783 C C . LEU A 1 96 ? -31.471 -15.538 44.721 1.00 83.44 96 LEU A C 1
ATOM 785 O O . LEU A 1 96 ? -31.954 -16.320 45.539 1.00 83.44 96 LEU A O 1
ATOM 789 N N . LEU A 1 97 ? -30.407 -15.862 43.976 1.00 83.75 97 LEU A N 1
ATOM 790 C CA . LEU A 1 97 ? -29.743 -17.174 44.040 1.00 83.75 97 LEU A CA 1
ATOM 791 C C . LEU A 1 97 ? -29.136 -17.476 45.419 1.00 83.75 97 LEU A C 1
ATOM 793 O O . LEU A 1 97 ? -29.173 -18.629 45.865 1.00 83.75 97 LEU A O 1
ATOM 797 N N . ASN A 1 98 ? -28.604 -16.451 46.090 1.00 81.88 98 ASN A N 1
ATOM 798 C CA . ASN A 1 98 ? -27.960 -16.559 47.402 1.00 81.88 98 ASN A CA 1
ATOM 799 C C . ASN A 1 98 ? -28.942 -16.514 48.584 1.00 81.88 98 ASN A C 1
ATOM 801 O O . ASN A 1 98 ? -28.557 -16.850 49.705 1.00 81.88 98 ASN A O 1
ATOM 805 N N . SER A 1 99 ? -30.198 -16.113 48.366 1.00 74.25 99 SER A N 1
ATOM 806 C CA . SER A 1 99 ? -31.218 -16.148 49.415 1.00 74.25 99 SER A CA 1
ATOM 807 C C . SER A 1 99 ? -31.516 -17.602 49.820 1.00 74.25 99 SER A C 1
ATOM 809 O O . SER A 1 99 ? -31.815 -18.456 48.981 1.00 74.25 99 SER A O 1
ATOM 811 N N . LYS A 1 100 ? -31.370 -17.924 51.114 1.00 62.69 100 LYS A N 1
ATOM 812 C CA . LYS A 1 100 ? -31.727 -19.243 51.654 1.00 62.69 100 LYS A CA 1
ATOM 813 C C . LYS A 1 100 ? -33.247 -19.405 51.601 1.00 62.69 100 LYS A C 1
ATOM 815 O O . LYS A 1 100 ? -33.963 -18.632 52.230 1.00 62.69 100 LYS A O 1
ATOM 820 N N . ALA A 1 101 ? -33.727 -20.449 50.928 1.00 55.94 101 ALA A N 1
ATOM 821 C CA . ALA A 1 101 ? -35.081 -20.949 51.137 1.00 55.94 101 ALA A CA 1
ATOM 822 C C . ALA A 1 101 ? -35.121 -21.705 52.469 1.00 55.94 101 ALA A C 1
ATOM 824 O O . ALA A 1 101 ? -34.974 -22.924 52.526 1.00 55.94 101 ALA A O 1
ATOM 825 N N . GLU A 1 102 ? -35.273 -20.973 53.566 1.00 51.88 102 GLU A N 1
ATOM 826 C CA . GLU A 1 102 ? -35.726 -21.590 54.802 1.00 51.88 102 GLU A CA 1
ATOM 827 C C . GLU A 1 102 ? -37.211 -21.943 54.610 1.00 51.88 102 GLU A C 1
ATOM 829 O O . GLU A 1 102 ? -38.073 -21.072 54.625 1.00 51.88 102 GLU A O 1
ATOM 834 N N . VAL A 1 103 ? -37.480 -23.243 54.410 1.00 48.06 103 VAL A N 1
ATOM 835 C CA . VAL A 1 103 ? -38.647 -24.002 54.921 1.00 48.06 103 VAL A CA 1
ATOM 836 C C . VAL A 1 103 ? -39.465 -24.840 53.908 1.00 48.06 103 VAL A C 1
ATOM 838 O O . VAL A 1 103 ? -40.013 -25.843 54.348 1.00 48.06 103 VAL A O 1
ATOM 841 N N . TYR A 1 104 ? -39.474 -24.636 52.581 1.00 46.97 104 TYR A N 1
ATOM 842 C CA . TYR A 1 104 ? -40.146 -25.603 51.668 1.00 46.97 104 TYR A CA 1
ATOM 843 C C . TYR A 1 104 ? -39.501 -25.716 50.272 1.00 46.97 104 TYR A C 1
ATOM 845 O O . TYR A 1 104 ? -39.585 -24.800 49.459 1.00 46.97 104 TYR A O 1
ATOM 853 N N . ASN A 1 105 ? -38.924 -26.885 49.959 1.00 52.50 105 ASN A N 1
ATOM 854 C CA . ASN A 1 105 ? -38.464 -27.252 48.612 1.00 52.50 105 ASN A CA 1
ATOM 855 C C . ASN A 1 105 ? -39.658 -27.687 47.745 1.00 52.50 105 ASN A C 1
ATOM 857 O O . ASN A 1 105 ? -39.944 -28.875 47.608 1.00 52.50 105 ASN A O 1
ATOM 861 N N . GLN A 1 106 ? -40.371 -26.724 47.166 1.00 53.97 106 GLN A N 1
ATOM 862 C CA . GLN A 1 106 ? -41.305 -26.999 46.069 1.00 53.97 106 GLN A CA 1
ATOM 863 C C . GLN A 1 106 ? -40.523 -27.167 44.754 1.00 53.97 106 GLN A C 1
ATOM 865 O O . GLN A 1 106 ? -39.555 -26.452 44.517 1.00 53.97 106 GLN A O 1
ATOM 870 N N . THR A 1 107 ? -40.943 -28.076 43.871 1.00 54.84 107 THR A N 1
ATOM 871 C CA . THR A 1 107 ? -40.333 -28.306 42.540 1.00 54.84 107 THR A CA 1
ATOM 872 C C . THR A 1 107 ? -40.253 -27.032 41.687 1.00 54.84 107 THR A C 1
ATOM 874 O O . THR A 1 107 ? -39.257 -26.813 41.003 1.00 54.84 107 THR A O 1
ATOM 877 N N . SER A 1 108 ? -41.225 -26.125 41.841 1.00 58.12 108 SER A N 1
ATOM 878 C CA . SER A 1 108 ? -41.232 -24.779 41.245 1.00 58.12 108 SER A CA 1
ATOM 879 C C . SER A 1 108 ? -40.019 -23.914 41.644 1.00 58.12 108 SER A C 1
ATOM 881 O O . SER A 1 108 ? -39.584 -23.061 40.875 1.00 58.12 108 SER A O 1
ATOM 883 N N . PHE A 1 109 ? -39.419 -24.134 42.819 1.00 56.97 109 PHE A N 1
ATOM 884 C CA . PHE A 1 109 ? -38.250 -23.378 43.285 1.00 56.97 109 PHE A CA 1
ATOM 885 C C . PHE A 1 109 ? -36.964 -23.740 42.526 1.00 56.97 109 PHE A C 1
ATOM 887 O O . PHE A 1 109 ? -36.146 -22.860 42.268 1.00 56.97 109 PHE A O 1
ATOM 894 N N . LEU A 1 110 ? -36.783 -25.010 42.142 1.00 59.59 110 LEU A N 1
ATOM 895 C CA . LEU A 1 110 ? -35.614 -25.455 41.370 1.00 59.59 110 LEU A CA 1
ATOM 896 C C . LEU A 1 110 ? -35.660 -24.917 39.933 1.00 59.59 110 LEU A C 1
ATOM 898 O O . LEU A 1 110 ? -34.670 -24.353 39.473 1.00 59.59 110 LEU A O 1
ATOM 902 N N . GLU A 1 111 ? -36.823 -24.990 39.279 1.00 62.09 111 GLU A N 1
ATOM 903 C CA . GLU A 1 111 ? -37.036 -24.411 37.943 1.00 62.09 111 GLU A CA 1
ATOM 904 C C . GLU A 1 111 ? -36.821 -22.887 37.945 1.00 62.09 111 GLU A C 1
ATOM 906 O O . GLU A 1 111 ? -36.141 -22.350 37.070 1.00 62.09 111 GLU A O 1
ATOM 911 N N . ASN A 1 112 ? -37.308 -22.183 38.974 1.00 74.50 112 ASN A N 1
ATOM 912 C CA . ASN A 1 112 ? -37.066 -20.746 39.131 1.00 74.50 112 ASN A CA 1
ATOM 913 C C . ASN A 1 112 ? -35.576 -20.422 39.338 1.00 74.50 112 ASN A C 1
ATOM 915 O O . ASN A 1 112 ? -35.086 -19.424 38.813 1.00 74.50 112 ASN A O 1
ATOM 919 N N . ARG A 1 113 ? -34.821 -21.255 40.069 1.00 77.38 113 ARG A N 1
ATOM 920 C CA . ARG A 1 113 ? -33.370 -21.060 40.247 1.00 77.38 113 ARG A CA 1
ATOM 921 C C . ARG A 1 113 ? -32.595 -21.250 38.948 1.00 77.38 113 ARG A C 1
ATOM 923 O O . ARG A 1 113 ? -31.719 -20.435 38.670 1.00 77.38 113 ARG A O 1
ATOM 930 N N . GLU A 1 114 ? -32.917 -22.270 38.155 1.00 81.25 114 GLU A N 1
ATOM 931 C CA . GLU A 1 114 ? -32.286 -22.479 36.844 1.00 81.25 114 GLU A CA 1
ATOM 932 C C . GLU A 1 114 ? -32.566 -21.311 35.891 1.00 81.25 114 GLU A C 1
ATOM 934 O O . GLU A 1 114 ? -31.648 -20.819 35.235 1.00 81.25 114 GLU A O 1
ATOM 939 N N . GLN A 1 115 ? -33.801 -20.797 35.874 1.00 84.31 115 GLN A N 1
ATOM 940 C CA . GLN A 1 115 ? -34.160 -19.617 35.082 1.00 84.31 115 GLN A CA 1
ATOM 941 C C . GLN A 1 115 ? -33.382 -18.366 35.511 1.00 84.31 115 GLN A C 1
ATOM 943 O O . GLN A 1 115 ? -32.878 -17.633 34.659 1.00 84.31 115 GLN A O 1
ATOM 948 N N . ILE A 1 116 ? -33.233 -18.134 36.820 1.00 83.00 116 ILE A N 1
ATOM 949 C CA . ILE A 1 116 ? -32.442 -17.008 37.339 1.00 83.00 116 ILE A CA 1
ATOM 950 C C . ILE A 1 116 ? -30.962 -17.182 36.978 1.00 83.00 116 ILE A C 1
ATOM 952 O O . ILE A 1 116 ? -30.318 -16.223 36.557 1.00 83.00 116 ILE A O 1
ATOM 956 N N . GLN A 1 117 ? -30.414 -18.394 37.089 1.00 87.81 117 GLN A N 1
ATOM 957 C CA . GLN A 1 117 ? -29.026 -18.672 36.718 1.00 87.81 117 GLN A CA 1
ATOM 958 C C . GLN A 1 117 ? -28.783 -18.455 35.219 1.00 87.81 117 GLN A C 1
ATOM 960 O O . GLN A 1 117 ? -27.797 -17.822 34.843 1.00 87.81 117 GLN A O 1
ATOM 965 N N . TYR A 1 118 ? -29.708 -18.901 34.367 1.00 90.12 118 TYR A N 1
ATOM 966 C CA . TYR A 1 118 ? -29.668 -18.643 32.930 1.00 90.12 118 TYR A CA 1
ATOM 967 C C . TYR A 1 118 ? -29.726 -17.138 32.615 1.00 90.12 118 TYR A C 1
ATOM 969 O O . TYR A 1 118 ? -28.933 -16.639 31.815 1.00 90.12 118 TYR A O 1
ATOM 977 N N . ALA A 1 119 ? -30.601 -16.388 33.292 1.00 88.44 119 ALA A N 1
ATOM 978 C CA . ALA A 1 119 ? -30.684 -14.937 33.147 1.00 88.44 119 ALA A CA 1
ATOM 979 C C . ALA A 1 119 ? -29.376 -14.231 33.556 1.00 88.44 119 ALA A C 1
ATOM 981 O O . ALA A 1 119 ? -28.913 -13.349 32.836 1.00 88.44 119 ALA A O 1
ATOM 982 N N . VAL A 1 120 ? -28.743 -14.648 34.659 1.00 90.50 120 VAL A N 1
ATOM 983 C CA . VAL A 1 120 ? -27.450 -14.107 35.121 1.00 90.50 120 VAL A CA 1
ATOM 984 C C . VAL A 1 120 ? -26.342 -14.328 34.085 1.00 90.50 120 VAL A C 1
ATOM 986 O O . VAL A 1 120 ? -25.595 -13.393 33.796 1.00 90.50 120 VAL A O 1
ATOM 989 N N . VAL A 1 121 ? -26.258 -15.521 33.485 1.00 93.06 121 VAL A N 1
ATOM 990 C CA . VAL A 1 121 ? -25.267 -15.826 32.434 1.00 93.06 121 VAL A CA 1
ATOM 991 C C . VAL A 1 121 ? -25.506 -14.980 31.180 1.00 93.06 121 VAL A C 1
ATOM 993 O O . VAL A 1 121 ? -24.560 -14.424 30.624 1.00 93.06 121 VAL A O 1
ATOM 996 N N . ASN A 1 122 ? -26.760 -14.821 30.750 1.00 93.06 122 ASN A N 1
ATOM 997 C CA . ASN A 1 122 ? -27.087 -13.975 29.598 1.00 93.06 122 ASN A CA 1
ATOM 998 C C . ASN A 1 122 ? -26.736 -12.501 29.842 1.00 93.06 122 ASN A C 1
ATOM 1000 O O . ASN A 1 122 ? -26.232 -11.828 28.944 1.00 93.06 122 ASN A O 1
ATOM 1004 N N . LEU A 1 123 ? -26.977 -11.995 31.056 1.00 92.25 123 LEU A N 1
ATOM 1005 C CA . LEU A 1 123 ? -26.599 -10.634 31.439 1.00 92.25 123 LEU A CA 1
ATOM 1006 C C . LEU A 1 123 ? -25.078 -10.449 31.445 1.00 92.25 123 LEU A C 1
ATOM 1008 O O . LEU A 1 123 ? -24.590 -9.412 31.010 1.00 92.25 123 LEU A O 1
ATOM 1012 N N . GLU A 1 124 ? -24.318 -11.456 31.870 1.00 92.31 124 GLU A N 1
ATOM 1013 C CA . GLU A 1 124 ? -22.855 -11.436 31.802 1.00 92.31 124 GLU A CA 1
ATOM 1014 C C . GLU A 1 124 ? -22.328 -11.439 30.360 1.00 92.31 124 GLU A C 1
ATOM 1016 O O . GLU A 1 124 ? -21.434 -10.664 30.024 1.00 92.31 124 GLU A O 1
ATOM 1021 N N . GLN A 1 125 ? -22.919 -12.243 29.473 1.00 93.00 125 GLN A N 1
ATOM 1022 C CA . GLN A 1 125 ? -22.592 -12.205 28.044 1.00 93.00 125 GLN A CA 1
ATOM 1023 C C . GLN A 1 125 ? -22.912 -10.840 27.422 1.00 93.00 125 GLN A C 1
ATOM 1025 O O . GLN A 1 125 ? -22.123 -10.322 26.629 1.00 93.00 125 GLN A O 1
ATOM 1030 N N . LEU A 1 126 ? -24.041 -10.236 27.804 1.00 92.12 126 LEU A N 1
ATOM 1031 C CA . LEU A 1 126 ? -24.412 -8.892 27.371 1.00 92.12 126 LEU A CA 1
ATOM 1032 C C . LEU A 1 126 ? -23.391 -7.847 27.843 1.00 92.12 126 LEU A C 1
ATOM 1034 O O . LEU A 1 126 ? -23.000 -6.997 27.047 1.00 92.12 126 LEU A O 1
ATOM 1038 N N . GLN A 1 127 ? -22.926 -7.924 29.094 1.00 92.38 127 GLN A N 1
ATOM 1039 C CA . GLN A 1 127 ? -21.883 -7.033 29.616 1.00 92.38 127 GLN A CA 1
ATOM 1040 C C . GLN A 1 127 ? -20.588 -7.138 28.817 1.00 92.38 127 GLN A C 1
ATOM 1042 O O . GLN A 1 127 ? -20.106 -6.116 28.338 1.00 92.38 127 GLN A O 1
ATOM 1047 N N . ASN A 1 128 ? -20.095 -8.358 28.586 1.00 90.50 128 ASN A N 1
ATOM 1048 C CA . ASN A 1 128 ? -18.888 -8.580 27.787 1.00 90.50 128 ASN A CA 1
ATOM 1049 C C . ASN A 1 128 ? -19.043 -8.001 26.371 1.00 90.50 128 ASN A C 1
ATOM 1051 O O . ASN A 1 128 ? -18.158 -7.309 25.875 1.00 90.50 128 ASN A O 1
ATOM 1055 N N . SER A 1 129 ? -20.208 -8.201 25.743 1.00 91.06 129 SER A N 1
ATOM 1056 C CA . SER A 1 129 ? -20.498 -7.621 24.428 1.00 91.06 129 SER A CA 1
ATOM 1057 C C . SER A 1 129 ? -20.506 -6.086 24.444 1.00 91.06 129 SER A C 1
ATOM 1059 O O . SER A 1 129 ? -20.066 -5.455 23.481 1.00 91.06 129 SER A O 1
ATOM 1061 N N . ILE A 1 130 ? -20.999 -5.461 25.516 1.00 91.06 130 ILE A N 1
ATOM 1062 C CA . ILE A 1 130 ? -20.978 -4.001 25.665 1.00 91.06 130 ILE A CA 1
ATOM 1063 C C . ILE A 1 130 ? -19.547 -3.497 25.900 1.00 91.06 130 ILE A C 1
ATOM 1065 O O . ILE A 1 130 ? -19.162 -2.494 25.297 1.00 91.06 130 ILE A O 1
ATOM 1069 N N . ASP A 1 131 ? -18.748 -4.196 26.701 1.00 88.06 131 ASP A N 1
ATOM 1070 C CA . ASP A 1 131 ? -17.344 -3.858 26.950 1.00 88.06 131 ASP A CA 1
ATOM 1071 C C . ASP A 1 131 ? -16.508 -3.927 25.662 1.00 88.06 131 ASP A C 1
ATOM 1073 O O . ASP A 1 131 ? -15.722 -3.014 25.381 1.00 88.06 131 ASP A O 1
ATOM 1077 N N . ASP A 1 132 ? -16.754 -4.922 24.806 1.00 87.69 132 ASP A N 1
ATOM 1078 C CA . ASP A 1 132 ? -16.154 -5.003 23.469 1.00 87.69 132 ASP A CA 1
ATOM 1079 C C . ASP A 1 132 ? -16.547 -3.796 22.602 1.00 87.69 132 ASP A C 1
ATOM 1081 O O . ASP A 1 132 ? -15.701 -3.173 21.946 1.00 87.69 132 ASP A O 1
ATOM 1085 N N . LYS A 1 133 ? -17.828 -3.401 22.628 1.00 89.88 133 LYS A N 1
ATOM 1086 C CA . LYS A 1 133 ? -18.310 -2.213 21.903 1.00 89.88 133 LYS A CA 1
ATOM 1087 C C . LYS A 1 133 ? -17.658 -0.931 22.419 1.00 89.88 133 LYS A C 1
ATOM 1089 O O . LYS A 1 133 ? -17.258 -0.104 21.599 1.00 89.88 133 LYS A O 1
ATOM 1094 N N . ILE A 1 134 ? -17.512 -0.757 23.733 1.00 88.69 134 ILE A N 1
ATOM 1095 C CA . ILE A 1 134 ? -16.845 0.413 24.329 1.00 88.69 134 ILE A CA 1
ATOM 1096 C C . ILE A 1 134 ? -15.365 0.434 23.937 1.00 88.69 134 ILE A C 1
ATOM 1098 O O . ILE A 1 134 ? -14.855 1.469 23.505 1.00 88.69 134 ILE A O 1
ATOM 1102 N N . SER A 1 135 ? -14.695 -0.714 24.004 1.00 83.31 135 SER A N 1
ATOM 1103 C CA . SER A 1 135 ? -13.288 -0.865 23.621 1.00 83.31 135 SER A CA 1
ATOM 1104 C C . SER A 1 135 ? -13.064 -0.535 22.145 1.00 83.31 135 SER A C 1
ATOM 1106 O O . SER A 1 135 ? -12.066 0.082 21.785 1.00 83.31 135 SER A O 1
ATOM 1108 N N . SER A 1 136 ? -14.037 -0.850 21.287 1.00 85.06 136 SER A N 1
ATOM 1109 C CA . SER A 1 136 ? -13.998 -0.535 19.857 1.00 85.06 136 SER A CA 1
ATOM 1110 C C . SER A 1 136 ? -14.037 0.968 19.532 1.00 85.06 136 SER A C 1
ATOM 1112 O O . SER A 1 136 ? -13.706 1.345 18.401 1.00 85.06 136 SER A O 1
ATOM 1114 N N . LEU A 1 137 ? -14.483 1.816 20.473 1.00 84.75 137 LEU A N 1
ATOM 1115 C CA . LEU A 1 137 ? -14.583 3.272 20.303 1.00 84.75 137 LEU A CA 1
ATOM 1116 C C . LEU A 1 137 ? -13.255 3.987 20.518 1.00 84.75 137 LEU A C 1
ATOM 1118 O O . LEU A 1 137 ? -13.032 5.047 19.930 1.00 84.75 137 LEU A O 1
ATOM 1122 N N . ILE A 1 138 ? -12.392 3.413 21.347 1.00 77.94 138 ILE A N 1
ATOM 1123 C CA . ILE A 1 138 ? -11.055 3.918 21.634 1.00 77.94 138 ILE A CA 1
ATOM 1124 C C . ILE A 1 138 ? -10.017 3.140 20.825 1.00 77.94 138 ILE A C 1
ATOM 1126 O O . ILE A 1 138 ? -10.308 2.124 20.193 1.00 77.94 138 ILE A O 1
ATOM 1130 N N . VAL A 1 139 ? -8.791 3.658 20.787 1.00 64.12 139 VAL A N 1
ATOM 1131 C CA . VAL A 1 139 ? -7.671 2.876 20.265 1.00 64.12 139 VAL A CA 1
ATOM 1132 C C . VAL A 1 139 ? -7.450 1.697 21.223 1.00 64.12 139 VAL A C 1
ATOM 1134 O O . VAL A 1 139 ? -7.333 1.940 22.427 1.00 64.12 139 VAL A O 1
ATOM 1137 N N . PRO A 1 140 ? -7.416 0.447 20.729 1.00 60.84 140 PRO A N 1
ATOM 1138 C CA . PRO A 1 140 ? -7.165 -0.712 21.574 1.00 60.84 140 PRO A CA 1
ATOM 1139 C C . PRO A 1 140 ? -5.756 -0.665 22.193 1.00 60.84 140 PRO A C 1
ATOM 1141 O O . PRO A 1 140 ? -4.929 0.177 21.834 1.00 60.84 140 PRO A O 1
ATOM 1144 N N . VAL A 1 141 ? -5.508 -1.547 23.164 1.00 61.69 141 VAL A N 1
ATOM 1145 C CA . VAL A 1 141 ? -4.276 -1.639 23.967 1.00 61.69 141 VAL A CA 1
ATOM 1146 C C . VAL A 1 141 ? -3.028 -1.539 23.078 1.00 61.69 141 VAL A C 1
ATOM 1148 O O . VAL A 1 141 ? -3.035 -1.986 21.936 1.00 61.69 141 VAL A O 1
ATOM 1151 N N . GLN A 1 142 ? -1.935 -0.973 23.605 1.00 62.25 142 GLN A N 1
ATOM 1152 C CA . GLN A 1 142 ? -0.667 -0.706 22.900 1.00 62.25 142 GLN A CA 1
ATOM 1153 C C . GLN A 1 142 ? -0.235 -1.810 21.908 1.00 62.25 142 GLN A C 1
ATOM 1155 O O . GLN A 1 142 ? 0.237 -1.504 20.815 1.00 62.25 142 GLN A O 1
ATOM 1160 N N . LYS A 1 143 ? -0.464 -3.079 22.268 1.00 65.00 143 LYS A N 1
ATOM 1161 C CA . LYS A 1 143 ? -0.144 -4.277 21.481 1.00 65.00 143 LYS A CA 1
ATOM 1162 C C . LYS A 1 143 ? -0.925 -4.397 20.161 1.00 65.00 143 LYS A C 1
ATOM 1164 O O . LYS A 1 143 ? -0.363 -4.815 19.155 1.00 65.00 143 LYS A O 1
ATOM 1169 N N . ASP A 1 144 ? -2.187 -3.982 20.130 1.00 68.12 144 ASP A N 1
ATOM 1170 C CA . ASP A 1 144 ? -3.021 -4.050 18.923 1.00 68.12 144 ASP A CA 1
ATOM 1171 C C . ASP A 1 144 ? -2.652 -2.945 17.924 1.00 68.12 144 ASP A C 1
ATOM 1173 O O . ASP A 1 144 ? -2.686 -3.140 16.708 1.00 68.12 144 ASP A O 1
ATOM 1177 N N . VAL A 1 145 ? -2.243 -1.778 18.434 1.00 70.88 145 VAL A N 1
ATOM 1178 C CA . VAL A 1 145 ? -1.724 -0.672 17.613 1.00 70.88 145 VAL A CA 1
ATOM 1179 C C . VAL A 1 145 ? -0.394 -1.054 16.976 1.00 70.88 145 VAL A C 1
ATOM 1181 O O . VAL A 1 145 ? -0.166 -0.757 15.804 1.00 70.88 145 VAL A O 1
ATOM 1184 N N . GLU A 1 146 ? 0.463 -1.725 17.740 1.00 72.19 146 GLU A N 1
ATOM 1185 C CA . GLU A 1 146 ? 1.739 -2.255 17.274 1.00 72.19 146 GLU A CA 1
ATOM 1186 C C . GLU A 1 146 ? 1.541 -3.242 16.114 1.00 72.19 146 GLU A C 1
ATOM 1188 O O . GLU A 1 146 ? 2.098 -3.045 15.032 1.00 72.19 146 GLU A O 1
ATOM 1193 N N . GLN A 1 147 ? 0.666 -4.235 16.304 1.00 73.69 147 GLN A N 1
ATOM 1194 C CA . GLN A 1 147 ? 0.346 -5.247 15.296 1.00 73.69 147 GLN A CA 1
ATOM 1195 C C . GLN A 1 147 ? -0.229 -4.618 14.016 1.00 73.69 147 GLN A C 1
ATOM 1197 O O . GLN A 1 147 ? 0.174 -4.960 12.904 1.00 73.69 147 GLN A O 1
ATOM 1202 N N . LEU A 1 148 ? -1.127 -3.641 14.160 1.00 73.06 148 LEU A N 1
ATOM 1203 C CA . LEU A 1 148 ? -1.723 -2.941 13.024 1.00 73.06 148 LEU A CA 1
ATOM 1204 C C . LEU A 1 148 ? -0.695 -2.106 12.244 1.00 73.06 148 LEU A C 1
ATOM 1206 O O . LEU A 1 148 ? -0.759 -2.039 11.016 1.00 73.06 148 LEU A O 1
ATOM 1210 N N . LEU A 1 149 ? 0.224 -1.430 12.939 1.00 74.06 149 LEU A N 1
ATOM 1211 C CA . LEU A 1 149 ? 1.275 -0.642 12.291 1.00 74.06 149 LEU A CA 1
ATOM 1212 C C . LEU A 1 149 ? 2.259 -1.543 11.546 1.00 74.06 149 LEU A C 1
ATOM 1214 O O . LEU A 1 149 ? 2.598 -1.226 10.405 1.00 74.06 149 LEU A O 1
ATOM 1218 N N . PHE A 1 150 ? 2.632 -2.676 12.143 1.00 73.69 150 PHE A N 1
ATOM 1219 C CA . PHE A 1 150 ? 3.421 -3.707 11.477 1.00 73.69 150 PHE A CA 1
ATOM 1220 C C . PHE A 1 150 ? 2.741 -4.196 10.191 1.00 73.69 150 PHE A C 1
ATOM 1222 O O . PHE A 1 150 ? 3.361 -4.211 9.132 1.00 73.69 150 PHE A O 1
ATOM 1229 N N . ASP A 1 151 ? 1.448 -4.524 10.239 1.00 75.19 151 ASP A N 1
ATOM 1230 C CA . ASP A 1 151 ? 0.721 -4.997 9.056 1.00 75.19 151 ASP A CA 1
ATOM 1231 C C . ASP A 1 151 ? 0.580 -3.921 7.970 1.00 75.19 151 ASP A C 1
ATOM 1233 O O . ASP A 1 151 ? 0.683 -4.220 6.780 1.00 75.19 151 ASP A O 1
ATOM 1237 N N . LEU A 1 152 ? 0.378 -2.658 8.355 1.00 71.25 152 LEU A N 1
ATOM 1238 C CA . LEU A 1 152 ? 0.212 -1.548 7.414 1.00 71.25 152 LEU A CA 1
ATOM 1239 C C . LEU A 1 152 ? 1.497 -1.232 6.633 1.00 71.25 152 LEU A C 1
ATOM 1241 O O . LEU A 1 152 ? 1.424 -0.793 5.484 1.00 71.25 152 LEU A O 1
ATOM 1245 N N . TYR A 1 153 ? 2.659 -1.416 7.260 1.00 73.00 153 TYR A N 1
ATOM 1246 C CA . TYR A 1 153 ? 3.966 -1.099 6.680 1.00 73.00 153 TYR A CA 1
ATOM 1247 C C . TYR A 1 153 ? 4.830 -2.337 6.443 1.00 73.00 153 TYR A C 1
ATOM 1249 O O . TYR A 1 153 ? 6.027 -2.197 6.212 1.00 73.00 153 TYR A O 1
ATOM 1257 N N . ARG A 1 154 ? 4.225 -3.528 6.429 1.00 72.62 154 ARG A N 1
ATOM 1258 C CA . ARG A 1 154 ? 4.906 -4.812 6.210 1.00 72.62 154 ARG A CA 1
ATOM 1259 C C . ARG A 1 154 ? 5.805 -4.817 4.971 1.00 72.62 154 ARG A C 1
ATOM 1261 O O . ARG A 1 154 ? 6.869 -5.424 4.986 1.00 72.62 154 ARG A O 1
ATOM 1268 N N . ASP A 1 155 ? 5.394 -4.117 3.916 1.00 71.50 155 ASP A N 1
ATOM 1269 C CA . ASP A 1 155 ? 6.125 -4.050 2.644 1.00 71.50 155 ASP A CA 1
ATOM 1270 C C . ASP A 1 155 ? 7.236 -2.981 2.626 1.00 71.50 155 ASP A C 1
ATOM 1272 O O . ASP A 1 155 ? 7.819 -2.694 1.577 1.00 71.50 155 ASP A O 1
ATOM 1276 N N . GLN A 1 156 ? 7.501 -2.322 3.757 1.00 69.81 156 GLN A N 1
ATOM 1277 C CA . GLN A 1 156 ? 8.480 -1.245 3.883 1.00 69.81 156 GLN A CA 1
ATOM 1278 C C . GLN A 1 156 ? 9.499 -1.576 4.973 1.00 69.81 156 GLN A C 1
ATOM 1280 O O . GLN A 1 156 ? 9.139 -2.078 6.036 1.00 69.81 156 GLN A O 1
ATOM 1285 N N . GLU A 1 157 ? 10.770 -1.233 4.739 1.00 72.38 157 GLU A N 1
ATOM 1286 C CA . GLU A 1 157 ? 11.795 -1.299 5.785 1.00 72.38 157 GLU A CA 1
ATOM 1287 C C . GLU A 1 157 ? 11.386 -0.382 6.940 1.00 72.38 157 GLU A C 1
ATOM 1289 O O . GLU A 1 157 ? 11.363 0.850 6.824 1.00 72.38 157 GLU A O 1
ATOM 1294 N N . SER A 1 158 ? 10.992 -1.005 8.044 1.00 73.31 158 SER A N 1
ATOM 1295 C CA . SER A 1 158 ? 10.475 -0.311 9.205 1.00 73.31 158 SER A CA 1
ATOM 1296 C C . SER A 1 158 ? 10.838 -1.028 10.493 1.00 73.31 158 SER A C 1
ATOM 1298 O O . SER A 1 158 ? 10.951 -2.251 10.533 1.00 73.31 158 SER A O 1
ATOM 1300 N N . GLU A 1 159 ? 11.050 -0.239 11.540 1.00 79.81 159 GLU A N 1
ATOM 1301 C CA . GLU A 1 159 ? 11.480 -0.716 12.848 1.00 79.81 159 GLU A CA 1
ATOM 1302 C C . GLU A 1 159 ? 10.585 -0.132 13.936 1.00 79.81 159 GLU A C 1
ATOM 1304 O O . GLU A 1 159 ? 10.202 1.045 13.901 1.00 79.81 159 GLU A O 1
ATOM 1309 N N . ILE A 1 160 ? 10.267 -0.974 14.918 1.00 76.75 160 ILE A N 1
ATOM 1310 C CA . ILE A 1 160 ? 9.544 -0.580 16.122 1.00 76.75 160 ILE A CA 1
ATOM 1311 C C . ILE A 1 160 ? 10.579 -0.282 17.198 1.00 76.75 160 ILE A C 1
ATOM 1313 O O . ILE A 1 160 ? 11.361 -1.148 17.585 1.00 76.75 160 ILE A O 1
ATOM 1317 N N . ILE A 1 161 ? 10.578 0.954 17.681 1.00 79.75 161 ILE A N 1
ATOM 1318 C CA . ILE A 1 161 ? 11.469 1.407 18.743 1.00 79.75 161 ILE A CA 1
ATOM 1319 C C . ILE A 1 161 ? 10.635 1.549 20.008 1.00 79.75 161 ILE A C 1
ATOM 1321 O O . ILE A 1 161 ? 9.793 2.440 20.102 1.00 79.75 161 ILE A O 1
ATOM 1325 N N . TYR A 1 162 ? 10.875 0.700 21.002 1.00 78.94 162 TYR A N 1
ATOM 1326 C CA . TYR A 1 162 ? 10.246 0.861 22.309 1.00 78.94 162 TYR A CA 1
ATOM 1327 C C . TYR A 1 162 ? 10.949 1.966 23.089 1.00 78.94 162 TYR A C 1
ATOM 1329 O O . TYR A 1 162 ? 12.149 1.905 23.354 1.00 78.94 162 TYR A O 1
ATOM 1337 N N . LEU A 1 163 ? 10.183 2.982 23.463 1.00 76.38 163 LEU A N 1
ATOM 1338 C CA . LEU A 1 163 ? 10.642 4.102 24.261 1.00 76.38 163 LEU A CA 1
ATOM 1339 C C . LEU A 1 163 ? 9.989 3.963 25.638 1.00 76.38 163 LEU A C 1
ATOM 1341 O O . LEU A 1 163 ? 8.781 4.151 25.786 1.00 76.38 163 LEU A O 1
ATOM 1345 N N . GLY A 1 164 ? 10.772 3.581 26.649 1.00 78.81 164 GLY A N 1
ATOM 1346 C CA . GLY A 1 164 ? 10.257 3.358 28.006 1.00 78.81 164 GLY A CA 1
ATOM 1347 C C . GLY A 1 164 ? 9.397 4.527 28.506 1.00 78.81 164 GLY A C 1
ATOM 1348 O O . GLY A 1 164 ? 9.643 5.666 28.137 1.00 78.81 164 GLY A O 1
ATOM 1349 N N . ALA A 1 165 ? 8.376 4.252 29.321 1.00 70.94 165 ALA A N 1
ATOM 1350 C CA . ALA A 1 165 ? 7.396 5.211 29.870 1.00 70.94 165 ALA A CA 1
ATOM 1351 C C . ALA A 1 165 ? 6.568 6.053 28.867 1.00 70.94 165 ALA A C 1
ATOM 1353 O O . ALA A 1 165 ? 5.504 6.537 29.241 1.00 70.94 165 ALA A O 1
ATOM 1354 N N . ILE A 1 166 ? 7.001 6.211 27.614 1.00 72.62 166 ILE A N 1
ATOM 1355 C CA . ILE A 1 166 ? 6.336 7.030 26.587 1.00 72.62 166 ILE A CA 1
ATOM 1356 C C . ILE A 1 166 ? 5.789 6.202 25.414 1.00 72.62 166 ILE A C 1
ATOM 1358 O O . ILE A 1 166 ? 5.120 6.748 24.540 1.00 72.62 166 ILE A O 1
ATOM 1362 N N . GLY A 1 167 ? 6.010 4.884 25.418 1.00 72.69 167 GLY A N 1
ATOM 1363 C CA . GLY A 1 167 ? 5.363 3.929 24.520 1.00 72.69 167 GLY A CA 1
ATOM 1364 C C . GLY A 1 167 ? 6.307 3.374 23.458 1.00 72.69 167 GLY A C 1
ATOM 1365 O O . GLY A 1 167 ? 7.331 2.769 23.766 1.00 72.69 167 GLY A O 1
ATOM 1366 N N . PHE A 1 168 ? 5.933 3.513 22.191 1.00 75.56 168 PHE A N 1
ATOM 1367 C CA . PHE A 1 168 ? 6.715 3.004 21.071 1.00 75.56 168 PHE A CA 1
ATOM 1368 C C . PHE A 1 168 ? 6.661 3.974 19.888 1.00 75.56 168 PHE A C 1
ATOM 1370 O O . PHE A 1 168 ? 5.656 4.647 19.657 1.00 75.56 168 PHE A O 1
ATOM 1377 N N . GLY A 1 169 ? 7.760 4.063 19.150 1.00 75.06 169 GLY A N 1
ATOM 1378 C CA . GLY A 1 169 ? 7.870 4.769 17.883 1.00 75.06 169 GLY A CA 1
ATOM 1379 C C . GLY A 1 169 ? 7.901 3.773 16.731 1.00 75.06 169 GLY A C 1
ATOM 1380 O O . GLY A 1 169 ? 8.509 2.712 16.839 1.00 75.06 169 GLY A O 1
ATOM 1381 N N . TYR A 1 170 ? 7.255 4.123 15.623 1.00 76.56 170 TYR A N 1
ATOM 1382 C CA . TYR A 1 170 ? 7.350 3.372 14.376 1.00 76.56 170 TYR A CA 1
ATOM 1383 C C . TYR A 1 170 ? 8.160 4.191 13.379 1.00 76.56 170 TYR A C 1
ATOM 1385 O O . TYR A 1 170 ? 7.725 5.270 12.966 1.00 76.56 170 TYR A O 1
ATOM 1393 N N . THR A 1 171 ? 9.331 3.695 12.998 1.00 77.31 171 THR A N 1
ATOM 1394 C CA . THR A 1 171 ? 10.214 4.384 12.054 1.00 77.31 171 THR A CA 1
ATOM 1395 C C . THR A 1 171 ? 10.135 3.686 10.708 1.00 77.31 171 THR A C 1
ATOM 1397 O O . THR A 1 171 ? 10.402 2.493 10.617 1.00 77.31 171 THR A O 1
ATOM 1400 N N . VAL A 1 172 ? 9.781 4.427 9.655 1.00 74.94 172 VAL A N 1
ATOM 1401 C CA . VAL A 1 172 ? 9.862 3.949 8.266 1.00 74.94 172 VAL A CA 1
ATOM 1402 C C . VAL A 1 172 ? 11.049 4.624 7.600 1.00 74.94 172 VAL A C 1
ATOM 1404 O O . VAL A 1 172 ? 11.088 5.853 7.492 1.00 74.94 172 VAL A O 1
ATOM 1407 N N . SER A 1 173 ? 11.998 3.823 7.131 1.00 74.06 173 SER A N 1
ATOM 1408 C CA . SER A 1 173 ? 13.199 4.316 6.466 1.00 74.06 173 SER A CA 1
ATOM 1409 C C . SER A 1 173 ? 13.027 4.237 4.954 1.00 74.06 173 SER A C 1
ATOM 1411 O O . SER A 1 173 ? 12.904 3.166 4.369 1.00 74.06 173 SER A O 1
ATOM 1413 N N . TYR A 1 174 ? 13.040 5.393 4.288 1.00 73.62 174 TYR A N 1
ATOM 1414 C CA . TYR A 1 174 ? 12.976 5.465 2.828 1.00 73.62 174 TYR A CA 1
ATOM 1415 C C . TYR A 1 174 ? 14.370 5.663 2.241 1.00 73.62 174 TYR A C 1
ATOM 1417 O O . TYR A 1 174 ? 14.871 6.788 2.156 1.00 73.62 174 TYR A O 1
ATOM 1425 N N . LYS A 1 175 ? 14.991 4.578 1.774 1.00 79.56 175 LYS A N 1
ATOM 1426 C CA . LYS A 1 175 ? 16.259 4.659 1.045 1.00 79.56 175 LYS A CA 1
ATOM 1427 C C . LYS A 1 175 ? 16.015 4.965 -0.436 1.00 79.56 175 LYS A C 1
ATOM 1429 O O . LYS A 1 175 ? 15.564 4.108 -1.194 1.00 79.56 175 LYS A O 1
ATOM 1434 N N . ARG A 1 176 ? 16.321 6.201 -0.848 1.00 83.00 176 ARG A N 1
ATOM 1435 C CA . ARG A 1 176 ? 16.260 6.632 -2.258 1.00 83.00 176 ARG A CA 1
ATOM 1436 C C . ARG A 1 176 ? 17.378 5.974 -3.073 1.00 83.00 176 ARG A C 1
ATOM 1438 O O . ARG A 1 176 ? 18.503 5.863 -2.593 1.00 83.00 176 ARG A O 1
ATOM 1445 N N . GLY A 1 177 ? 17.079 5.600 -4.312 1.00 83.56 177 GLY A N 1
ATOM 1446 C CA . GLY A 1 177 ? 17.987 4.920 -5.242 1.00 83.56 177 GLY A CA 1
ATOM 1447 C C . GLY A 1 177 ? 17.800 3.400 -5.299 1.00 83.56 177 GLY A C 1
ATOM 1448 O O . GLY A 1 177 ? 18.389 2.748 -6.159 1.00 83.56 177 GLY A O 1
ATOM 1449 N N . ASN A 1 178 ? 16.971 2.826 -4.420 1.00 83.94 178 ASN A N 1
ATOM 1450 C CA . ASN A 1 178 ? 16.716 1.385 -4.390 1.00 83.94 178 ASN A CA 1
ATOM 1451 C C . ASN A 1 178 ? 15.556 0.970 -5.301 1.00 83.94 178 ASN A C 1
ATOM 1453 O O . ASN A 1 178 ? 15.560 -0.144 -5.830 1.00 83.94 178 ASN A O 1
ATOM 1457 N N . LYS A 1 179 ? 14.560 1.841 -5.504 1.00 87.50 179 LYS A N 1
ATOM 1458 C CA . LYS A 1 179 ? 13.430 1.523 -6.384 1.00 87.50 179 LYS A CA 1
ATOM 1459 C C . LYS A 1 179 ? 13.857 1.734 -7.824 1.00 87.50 179 LYS A C 1
ATOM 1461 O O . LYS A 1 179 ? 14.473 2.744 -8.142 1.00 87.50 179 LYS A O 1
ATOM 1466 N N . ARG A 1 180 ? 13.514 0.782 -8.690 1.00 90.00 180 ARG A N 1
ATOM 1467 C CA . ARG A 1 180 ? 13.852 0.796 -10.115 1.00 90.00 180 ARG A CA 1
ATOM 1468 C C . ARG A 1 180 ? 12.572 0.756 -10.939 1.00 90.00 180 ARG A C 1
ATOM 1470 O O . ARG A 1 180 ? 11.727 -0.105 -10.708 1.00 90.00 180 ARG A O 1
ATOM 1477 N N . TYR A 1 181 ? 12.451 1.654 -11.905 1.00 92.31 181 TYR A N 1
ATOM 1478 C CA . TYR A 1 181 ? 11.330 1.724 -12.837 1.00 92.31 181 TYR A CA 1
ATOM 1479 C C . TYR A 1 181 ? 11.826 1.413 -14.242 1.00 92.31 181 TYR A C 1
ATOM 1481 O O . TYR A 1 181 ? 12.832 1.971 -14.678 1.00 92.31 181 TYR A O 1
ATOM 1489 N N . LYS A 1 182 ? 11.118 0.527 -14.943 1.00 93.88 182 LYS A N 1
ATOM 1490 C CA . LYS A 1 182 ? 11.463 0.103 -16.302 1.00 93.88 182 LYS A CA 1
ATOM 1491 C C . LYS A 1 182 ? 10.709 0.956 -17.317 1.00 93.88 182 LYS A C 1
ATOM 1493 O O . LYS A 1 182 ? 9.495 1.123 -17.205 1.00 93.88 182 LYS A O 1
ATOM 1498 N N . LEU A 1 183 ? 11.418 1.449 -18.321 1.00 94.50 183 LEU A N 1
ATOM 1499 C CA . LEU A 1 183 ? 10.853 2.077 -19.507 1.00 94.50 183 LEU A CA 1
ATOM 1500 C C . LEU A 1 183 ? 10.923 1.063 -20.643 1.00 94.50 183 LEU A C 1
ATOM 1502 O O . LEU A 1 183 ? 12.012 0.691 -21.084 1.00 94.50 183 LEU A O 1
ATOM 1506 N N . THR A 1 184 ? 9.759 0.581 -21.070 1.00 93.62 184 THR A N 1
ATOM 1507 C CA . THR A 1 184 ? 9.661 -0.507 -22.044 1.00 93.62 184 THR A CA 1
ATOM 1508 C C . THR A 1 184 ? 9.046 -0.068 -23.362 1.00 93.62 184 THR A C 1
ATOM 1510 O O . THR A 1 184 ? 8.196 0.821 -23.387 1.00 93.62 184 THR A O 1
ATOM 1513 N N . ASP A 1 185 ? 9.406 -0.750 -24.446 1.00 90.81 185 ASP A N 1
ATOM 1514 C CA . ASP A 1 185 ? 8.758 -0.582 -25.750 1.00 90.81 185 ASP A CA 1
ATOM 1515 C C . ASP A 1 185 ? 7.410 -1.334 -25.863 1.00 90.81 185 ASP A C 1
ATOM 1517 O O . ASP A 1 185 ? 6.879 -1.891 -24.894 1.00 90.81 185 ASP A O 1
ATOM 1521 N N . HIS A 1 186 ? 6.842 -1.390 -27.076 1.00 87.00 186 HIS A N 1
ATOM 1522 C CA . HIS A 1 186 ? 5.584 -2.098 -27.341 1.00 87.00 186 HIS A CA 1
ATOM 1523 C C . HIS A 1 186 ? 5.677 -3.608 -27.108 1.00 87.00 186 HIS A C 1
ATOM 1525 O O . HIS A 1 186 ? 4.647 -4.237 -26.859 1.00 87.00 186 HIS A O 1
ATOM 1531 N N . ARG A 1 187 ? 6.872 -4.207 -27.135 1.00 85.00 187 ARG A N 1
ATOM 1532 C CA . ARG A 1 187 ? 7.116 -5.632 -26.861 1.00 85.00 187 ARG A CA 1
ATOM 1533 C C . ARG A 1 187 ? 7.438 -5.904 -25.400 1.00 85.00 187 ARG A C 1
ATOM 1535 O O . ARG A 1 187 ? 7.186 -7.004 -24.930 1.00 85.00 187 ARG A O 1
ATOM 1542 N N . GLY A 1 188 ? 7.762 -4.882 -24.620 1.00 88.06 188 GLY A N 1
ATOM 1543 C CA . GLY A 1 188 ? 8.198 -5.064 -23.238 1.00 88.06 188 GLY A CA 1
ATOM 1544 C C . GLY A 1 188 ? 9.716 -5.194 -23.129 1.00 88.06 188 GLY A C 1
ATOM 1545 O O . GLY A 1 188 ? 10.206 -5.652 -22.106 1.00 88.06 188 GLY A O 1
ATOM 1546 N N . ASN A 1 189 ? 10.463 -4.809 -24.165 1.00 91.38 189 ASN A N 1
ATOM 1547 C CA . ASN A 1 189 ? 11.915 -4.709 -24.090 1.00 91.38 189 ASN A CA 1
ATOM 1548 C C . ASN A 1 189 ? 12.278 -3.555 -23.160 1.00 91.38 189 ASN A C 1
ATOM 1550 O O . ASN A 1 189 ? 11.785 -2.445 -23.355 1.00 91.38 189 ASN A O 1
ATOM 1554 N N . VAL A 1 190 ? 13.125 -3.806 -22.164 1.00 94.19 190 VAL A N 1
ATOM 1555 C CA . VAL A 1 190 ? 13.566 -2.795 -21.196 1.00 94.19 190 VAL A CA 1
ATOM 1556 C C . VAL A 1 190 ? 14.627 -1.903 -21.838 1.00 94.19 190 VAL A C 1
ATOM 1558 O O . VAL A 1 190 ? 15.794 -2.274 -21.902 1.00 94.19 190 VAL A O 1
ATOM 1561 N N . LEU A 1 191 ? 14.222 -0.724 -22.316 1.00 94.38 191 LEU A N 1
ATOM 1562 C CA . LEU A 1 191 ? 15.115 0.229 -22.986 1.00 94.38 191 LEU A CA 1
ATOM 1563 C C . LEU A 1 191 ? 15.909 1.081 -21.998 1.00 94.38 191 LEU A C 1
ATOM 1565 O O . LEU A 1 191 ? 17.045 1.455 -22.265 1.00 94.38 191 LEU A O 1
ATOM 1569 N N . ALA A 1 192 ? 15.303 1.418 -20.863 1.00 94.19 192 ALA A N 1
ATOM 1570 C CA . ALA A 1 192 ? 15.973 2.143 -19.797 1.00 94.19 192 ALA A CA 1
ATOM 1571 C C . ALA A 1 192 ? 15.389 1.779 -18.436 1.00 94.19 192 ALA A C 1
ATOM 1573 O O . ALA A 1 192 ? 14.197 1.501 -18.303 1.00 94.19 192 ALA A O 1
ATOM 1574 N N . THR A 1 193 ? 16.232 1.821 -17.413 1.00 94.00 193 THR A N 1
ATOM 1575 C CA . THR A 1 193 ? 15.840 1.666 -16.016 1.00 94.00 193 THR A CA 1
ATOM 1576 C C . THR A 1 193 ? 16.256 2.911 -15.254 1.00 94.00 193 THR A C 1
ATOM 1578 O O . THR A 1 193 ? 17.429 3.277 -15.269 1.00 94.00 193 THR A O 1
ATOM 1581 N N . VAL A 1 194 ? 15.313 3.547 -14.566 1.00 94.69 194 VAL A N 1
ATOM 1582 C CA . VAL A 1 194 ? 15.551 4.757 -13.760 1.00 94.69 194 VAL A CA 1
ATOM 1583 C C . VAL A 1 194 ? 15.297 4.475 -12.285 1.00 94.69 194 VAL A C 1
ATOM 1585 O O . VAL A 1 194 ? 14.456 3.634 -11.955 1.00 94.69 194 VAL A O 1
ATOM 1588 N N . SER A 1 195 ? 16.022 5.146 -11.392 1.00 92.94 195 SER A N 1
ATOM 1589 C CA . SER A 1 195 ? 15.808 5.010 -9.950 1.00 92.94 195 SER A CA 1
ATOM 1590 C C . SER A 1 195 ? 14.803 6.038 -9.410 1.00 92.94 195 SER A C 1
ATOM 1592 O O . SER A 1 195 ? 14.425 6.989 -10.093 1.00 92.94 195 SER A O 1
ATOM 1594 N N . ASP A 1 196 ? 14.340 5.867 -8.169 1.00 89.50 196 ASP A N 1
ATOM 1595 C CA . ASP A 1 196 ? 13.542 6.882 -7.460 1.00 89.50 196 ASP A CA 1
ATOM 1596 C C . ASP A 1 196 ? 14.371 8.077 -6.953 1.00 89.50 196 ASP A C 1
ATOM 1598 O O . ASP A 1 196 ? 13.832 8.998 -6.328 1.00 89.50 196 ASP A O 1
ATOM 1602 N N . LYS A 1 197 ? 15.682 8.087 -7.221 1.00 90.31 197 LYS A N 1
ATOM 1603 C CA . LYS A 1 197 ? 16.565 9.204 -6.904 1.00 90.31 197 LYS A CA 1
ATOM 1604 C C . LYS A 1 197 ? 16.429 10.294 -7.969 1.00 90.31 197 LYS A C 1
ATOM 1606 O O . LYS A 1 197 ? 16.623 10.067 -9.158 1.00 90.31 197 LYS A O 1
ATOM 1611 N N . LYS A 1 198 ? 16.139 11.512 -7.511 1.00 89.00 198 LYS A N 1
ATOM 1612 C CA . LYS A 1 198 ? 16.195 12.727 -8.333 1.00 89.00 198 LYS A CA 1
ATOM 1613 C C . LYS A 1 198 ? 17.563 13.377 -8.163 1.00 89.00 198 LYS A C 1
ATOM 1615 O O . LYS A 1 198 ? 18.012 13.542 -7.026 1.00 89.00 198 LYS A O 1
ATOM 1620 N N . VAL A 1 199 ? 18.198 13.750 -9.265 1.00 89.62 199 VAL A N 1
ATOM 1621 C CA . VAL A 1 199 ? 19.475 14.469 -9.280 1.00 89.62 199 VAL A CA 1
ATOM 1622 C C . VAL A 1 199 ? 19.173 15.934 -9.566 1.00 89.62 199 VAL A C 1
ATOM 1624 O O . VAL A 1 199 ? 18.567 16.252 -10.582 1.00 89.62 199 VAL A O 1
ATOM 1627 N N . GLY A 1 200 ? 19.506 16.820 -8.627 1.00 89.56 200 GLY A N 1
ATOM 1628 C CA . GLY A 1 200 ? 19.330 18.258 -8.821 1.00 89.56 200 GLY A CA 1
ATOM 1629 C C . GLY A 1 200 ? 20.462 18.809 -9.676 1.00 89.56 200 GLY A C 1
ATOM 1630 O O . GLY A 1 200 ? 21.627 18.602 -9.340 1.00 89.56 200 GLY A O 1
ATOM 1631 N N . VAL A 1 201 ? 20.116 19.511 -10.749 1.00 90.88 201 VAL A N 1
ATOM 1632 C CA . VAL A 1 201 ? 21.069 20.230 -11.594 1.00 90.88 201 VAL A CA 1
ATOM 1633 C C . VAL A 1 201 ? 21.014 21.705 -11.215 1.00 90.88 201 VAL A C 1
ATOM 1635 O O . VAL A 1 201 ? 19.934 22.281 -11.067 1.00 90.88 201 VAL A O 1
ATOM 1638 N N . SER A 1 202 ? 22.184 22.302 -11.006 1.00 90.62 202 SER A N 1
ATOM 1639 C CA . SER A 1 202 ? 22.333 23.714 -10.659 1.00 90.62 202 SER A CA 1
ATOM 1640 C C . SER A 1 202 ? 23.399 24.342 -11.542 1.00 90.62 202 SER A C 1
ATOM 1642 O O . SER A 1 202 ? 24.510 23.822 -11.622 1.00 90.62 202 SER A O 1
ATOM 1644 N N . ALA A 1 203 ? 23.078 25.471 -12.166 1.00 85.25 203 ALA A N 1
ATOM 1645 C CA . ALA A 1 203 ? 24.029 26.257 -12.941 1.00 85.25 203 ALA A CA 1
ATOM 1646 C C . ALA A 1 203 ? 25.052 26.982 -12.049 1.00 85.25 203 ALA A C 1
ATOM 1648 O O . ALA A 1 203 ? 26.194 27.178 -12.455 1.00 85.25 203 ALA A O 1
ATOM 1649 N N . ASN A 1 2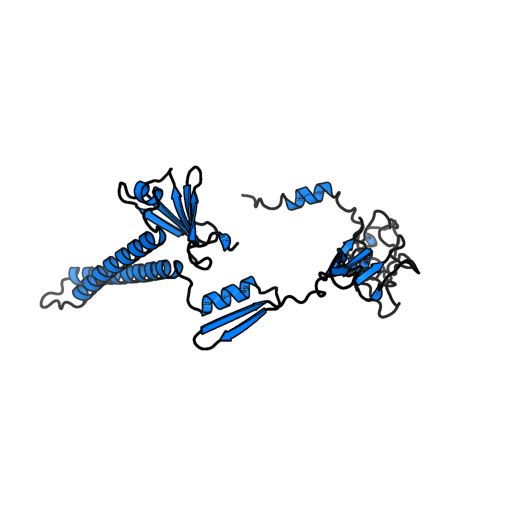04 ? 24.656 27.346 -10.823 1.00 87.00 204 ASN A N 1
ATOM 1650 C CA . ASN A 1 204 ? 25.437 28.211 -9.928 1.00 87.00 204 ASN A CA 1
ATOM 1651 C C . ASN A 1 204 ? 25.755 27.567 -8.565 1.00 87.00 204 ASN A C 1
ATOM 1653 O O . ASN A 1 204 ? 26.125 28.271 -7.629 1.00 87.00 204 ASN A O 1
ATOM 1657 N N . SER A 1 205 ? 25.546 26.256 -8.412 1.00 81.75 205 SER A N 1
ATOM 1658 C CA . SER A 1 205 ? 25.761 25.467 -7.180 1.00 81.75 205 SER A CA 1
ATOM 1659 C C . SER A 1 205 ? 25.018 25.932 -5.913 1.00 81.75 205 SER A C 1
ATOM 1661 O O . SER A 1 205 ? 25.168 25.312 -4.863 1.00 81.75 205 SER A O 1
ATOM 1663 N N . ASN A 1 206 ? 24.184 26.973 -5.999 1.00 83.69 206 ASN A N 1
ATOM 1664 C CA . ASN A 1 206 ? 23.453 27.556 -4.868 1.00 83.69 206 ASN A CA 1
ATOM 1665 C C . ASN A 1 206 ? 21.940 27.306 -4.919 1.00 83.69 206 ASN A C 1
ATOM 1667 O O . ASN A 1 206 ? 21.266 27.366 -3.892 1.00 83.69 206 ASN A O 1
ATOM 1671 N N . THR A 1 207 ? 21.371 27.058 -6.098 1.00 88.19 207 THR A N 1
ATOM 1672 C CA . THR A 1 207 ? 19.926 26.837 -6.262 1.00 88.19 207 THR A CA 1
ATOM 1673 C C . THR A 1 207 ? 19.697 25.779 -7.326 1.00 88.19 207 THR A C 1
ATOM 1675 O O . THR A 1 207 ? 20.333 25.814 -8.374 1.00 88.19 207 THR A O 1
ATOM 1678 N N . ILE A 1 208 ? 18.837 24.802 -7.039 1.00 90.69 208 ILE A N 1
ATOM 1679 C CA . ILE A 1 208 ? 18.502 23.746 -7.999 1.00 90.69 208 ILE A CA 1
ATOM 1680 C C . ILE A 1 208 ? 17.563 24.343 -9.045 1.00 90.69 208 ILE A C 1
ATOM 1682 O O . ILE A 1 208 ? 16.474 24.795 -8.694 1.00 90.69 208 ILE A O 1
ATOM 1686 N N . ASP A 1 209 ? 17.975 24.308 -10.309 1.00 91.75 209 ASP A N 1
ATOM 1687 C CA . ASP A 1 209 ? 17.191 24.845 -11.423 1.00 91.75 209 ASP A CA 1
ATOM 1688 C C . ASP A 1 209 ? 16.147 23.826 -11.891 1.00 91.75 209 ASP A C 1
ATOM 1690 O O . ASP A 1 209 ? 14.987 24.159 -12.132 1.00 91.75 209 ASP A O 1
ATOM 1694 N N . HIS A 1 210 ? 16.551 22.557 -12.001 1.00 90.75 210 HIS A N 1
ATOM 1695 C CA . HIS A 1 210 ? 15.677 21.447 -12.374 1.00 90.75 210 HIS A CA 1
ATOM 1696 C C . HIS A 1 210 ? 16.194 20.109 -11.830 1.00 90.75 210 HIS A C 1
ATOM 1698 O O . HIS A 1 210 ? 17.293 20.008 -11.281 1.00 90.75 210 HIS A O 1
ATOM 1704 N N . TYR A 1 211 ? 15.367 19.071 -11.965 1.00 91.75 211 TYR A N 1
ATOM 1705 C CA . TYR A 1 211 ? 15.703 17.712 -11.557 1.00 91.75 211 TYR A CA 1
ATOM 1706 C C . TYR A 1 211 ? 15.755 16.784 -12.759 1.00 91.75 211 TYR A C 1
ATOM 1708 O O . TYR A 1 211 ? 14.811 16.727 -13.546 1.00 91.75 211 TYR A O 1
ATOM 1716 N N . GLU A 1 212 ? 16.811 15.988 -12.817 1.00 91.50 212 GLU A N 1
ATOM 1717 C CA . GLU A 1 212 ? 16.949 14.875 -13.742 1.00 91.50 212 GLU A CA 1
ATOM 1718 C C . GLU A 1 212 ? 16.717 13.544 -13.020 1.00 91.50 212 GLU A C 1
ATOM 1720 O O . GLU A 1 212 ? 16.867 13.420 -11.796 1.00 91.50 212 GLU A O 1
ATOM 1725 N N . ALA A 1 213 ? 16.303 12.536 -13.786 1.00 90.50 213 ALA A N 1
ATOM 1726 C CA . ALA A 1 213 ? 16.171 11.177 -13.286 1.00 90.50 213 ALA A CA 1
ATOM 1727 C C . ALA A 1 213 ? 17.543 10.496 -13.257 1.00 90.50 213 ALA A C 1
ATOM 1729 O O . ALA A 1 213 ? 18.320 10.603 -14.202 1.00 90.50 213 ALA A O 1
ATOM 1730 N N . ASP A 1 214 ? 17.818 9.749 -12.193 1.00 92.31 214 ASP A N 1
ATOM 1731 C CA . ASP A 1 214 ? 19.006 8.907 -12.116 1.00 92.31 214 ASP A CA 1
ATOM 1732 C C . ASP A 1 214 ? 18.820 7.654 -12.990 1.00 92.31 214 ASP A C 1
ATOM 1734 O O . ASP A 1 214 ? 18.029 6.758 -12.673 1.00 92.31 214 ASP A O 1
ATOM 1738 N N . ILE A 1 215 ? 19.518 7.615 -14.126 1.00 92.62 215 ILE A N 1
ATOM 1739 C CA . ILE A 1 215 ? 19.478 6.499 -15.077 1.00 92.62 215 ILE A CA 1
ATOM 1740 C C . ILE A 1 215 ? 20.405 5.389 -14.567 1.00 92.62 215 ILE A C 1
ATOM 1742 O O . ILE A 1 215 ? 21.616 5.564 -14.464 1.00 92.62 215 ILE A O 1
ATOM 1746 N N . VAL A 1 216 ? 19.840 4.217 -14.272 1.00 93.06 216 VAL A N 1
ATOM 1747 C CA . VAL A 1 216 ? 20.579 3.037 -13.793 1.00 93.06 216 VAL A CA 1
ATOM 1748 C C . VAL A 1 216 ? 21.180 2.257 -14.960 1.00 93.06 216 VAL A C 1
ATOM 1750 O O . VAL A 1 216 ? 22.345 1.864 -14.902 1.00 93.06 216 VAL A O 1
ATOM 1753 N N . SER A 1 217 ? 20.386 2.038 -16.010 1.00 93.62 217 SER A N 1
ATOM 1754 C CA . SER A 1 217 ? 20.806 1.392 -17.255 1.00 93.62 217 SER A CA 1
ATOM 1755 C C . SER A 1 217 ? 20.011 1.948 -18.434 1.00 93.62 217 SER A C 1
ATOM 1757 O O . SER A 1 217 ? 18.855 2.335 -18.262 1.00 93.62 217 SER A O 1
ATOM 1759 N N . ALA A 1 218 ? 20.598 1.953 -19.625 1.00 94.06 218 ALA A N 1
ATOM 1760 C CA . ALA A 1 218 ? 19.887 2.158 -20.882 1.00 94.06 218 ALA A CA 1
ATOM 1761 C C . ALA A 1 218 ? 20.519 1.310 -21.988 1.00 94.06 218 ALA A C 1
ATOM 1763 O O . ALA A 1 218 ? 21.729 1.083 -21.977 1.00 94.06 218 ALA A O 1
ATOM 1764 N N . GLN A 1 219 ? 19.723 0.808 -22.924 1.00 92.81 219 GLN A N 1
ATOM 1765 C CA . GLN A 1 219 ? 20.193 -0.067 -23.987 1.00 92.81 219 GLN A CA 1
ATOM 1766 C C . GLN A 1 219 ? 19.197 -0.141 -25.146 1.00 92.81 219 GLN A C 1
ATOM 1768 O O . GLN A 1 219 ? 17.985 -0.192 -24.945 1.00 92.81 219 GLN A O 1
ATOM 1773 N N . ASP A 1 220 ? 19.731 -0.220 -26.362 1.00 93.06 220 ASP A N 1
ATOM 1774 C CA . ASP A 1 220 ? 18.956 -0.497 -27.567 1.00 93.06 220 ASP A CA 1
ATOM 1775 C C . ASP A 1 220 ? 19.150 -1.946 -28.030 1.00 93.06 220 ASP A C 1
ATOM 1777 O O . ASP A 1 220 ? 20.230 -2.526 -27.892 1.00 93.06 220 ASP A O 1
ATOM 1781 N N . TYR A 1 221 ? 18.104 -2.527 -28.620 1.00 93.00 221 TYR A N 1
ATOM 1782 C CA . TYR A 1 221 ? 18.100 -3.917 -29.079 1.00 93.00 221 TYR A CA 1
ATOM 1783 C C . TYR A 1 221 ? 17.927 -4.015 -30.591 1.00 93.00 221 TYR A C 1
ATOM 1785 O O . TYR A 1 221 ? 17.082 -3.347 -31.187 1.00 93.00 221 TYR A O 1
ATOM 1793 N N . PHE A 1 222 ? 18.673 -4.925 -31.213 1.00 93.31 222 PHE A N 1
ATOM 1794 C CA . PHE A 1 222 ? 18.328 -5.466 -32.523 1.00 93.31 222 PHE A CA 1
ATOM 1795 C C . PHE A 1 222 ? 17.007 -6.246 -32.457 1.00 93.31 222 PHE A C 1
ATOM 1797 O O . PHE A 1 222 ? 16.602 -6.668 -31.371 1.00 93.31 222 PHE A O 1
ATOM 1804 N N . PRO A 1 223 ? 16.346 -6.515 -33.604 1.00 91.06 223 PRO A N 1
ATOM 1805 C CA . PRO A 1 223 ? 15.039 -7.165 -33.614 1.00 91.06 223 PRO A CA 1
ATOM 1806 C C . PRO A 1 223 ? 14.980 -8.446 -32.779 1.00 91.06 223 PRO A C 1
ATOM 1808 O O . PRO A 1 223 ? 14.030 -8.624 -32.030 1.00 91.06 223 PRO A O 1
ATOM 1811 N N . PHE A 1 224 ? 16.001 -9.304 -3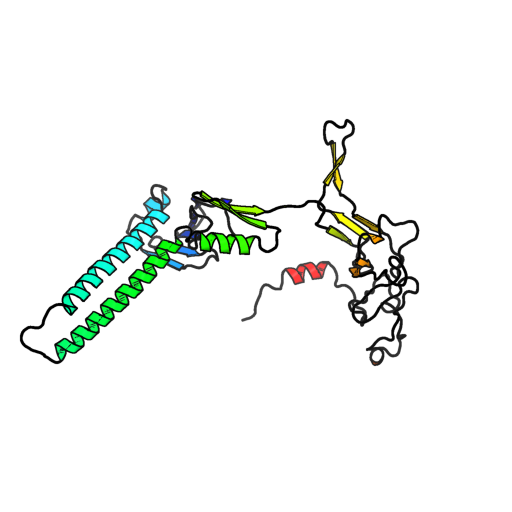2.844 1.00 90.44 224 PHE A N 1
ATOM 1812 C CA . PHE A 1 224 ? 16.050 -10.585 -32.125 1.00 90.44 224 PHE A CA 1
ATOM 1813 C C . PHE A 1 224 ? 16.549 -10.499 -30.671 1.00 90.44 224 PHE A C 1
ATOM 1815 O O . PHE A 1 224 ? 16.679 -11.527 -30.014 1.00 90.44 224 PHE A O 1
ATOM 1822 N N . GLY A 1 225 ? 16.801 -9.292 -30.159 1.00 90.88 225 GLY A N 1
ATOM 1823 C CA . GLY A 1 225 ? 17.120 -9.049 -28.751 1.00 90.88 225 GLY A CA 1
ATOM 1824 C C . GLY A 1 225 ? 18.597 -8.901 -28.411 1.00 90.88 225 GLY A C 1
ATOM 1825 O O . GLY A 1 225 ? 18.920 -8.689 -27.245 1.00 90.88 225 GLY A O 1
ATOM 1826 N N . MET A 1 226 ? 19.497 -8.974 -29.395 1.00 91.81 226 MET A N 1
ATOM 1827 C CA . MET A 1 226 ? 20.907 -8.636 -29.191 1.00 91.81 226 MET A CA 1
ATOM 1828 C C . MET A 1 226 ? 21.043 -7.145 -28.860 1.00 91.81 226 MET A C 1
ATOM 1830 O O . MET A 1 226 ? 20.465 -6.306 -29.552 1.00 91.81 226 MET A O 1
ATOM 1834 N N . GLN A 1 227 ? 21.827 -6.811 -27.835 1.00 91.44 227 GLN A N 1
ATOM 1835 C CA . GLN A 1 227 ? 22.150 -5.418 -27.520 1.00 91.44 227 GLN A CA 1
ATOM 1836 C C . GLN A 1 227 ? 22.969 -4.793 -28.657 1.00 91.44 227 GLN A C 1
ATOM 1838 O O . GLN A 1 227 ? 23.922 -5.397 -29.152 1.00 91.44 227 GLN A O 1
ATOM 1843 N N . MET A 1 228 ? 22.600 -3.586 -29.082 1.00 91.75 228 MET A N 1
ATOM 1844 C CA . MET A 1 228 ? 23.322 -2.855 -30.120 1.00 91.75 228 MET A CA 1
ATOM 1845 C C . MET A 1 228 ? 24.677 -2.364 -29.579 1.00 91.75 228 MET A C 1
ATOM 1847 O O . MET A 1 228 ? 24.699 -1.566 -28.635 1.00 91.75 228 MET A O 1
ATOM 1851 N N . PRO A 1 229 ? 25.815 -2.784 -30.168 1.00 89.75 229 PRO A N 1
ATOM 1852 C CA . PRO A 1 229 ? 27.128 -2.306 -29.749 1.00 89.75 229 PRO A CA 1
ATOM 1853 C C . PRO A 1 229 ? 27.211 -0.777 -29.813 1.00 89.75 229 PRO A C 1
ATOM 1855 O O . PRO A 1 229 ? 26.787 -0.165 -30.791 1.00 89.75 229 PRO A O 1
ATOM 1858 N N . GLY A 1 230 ? 27.741 -0.154 -28.759 1.00 89.19 230 GLY A N 1
ATOM 1859 C CA . GLY A 1 230 ? 27.881 1.305 -28.668 1.00 89.19 230 GLY A CA 1
ATOM 1860 C C . GLY A 1 230 ? 26.588 2.077 -28.370 1.00 89.19 230 GLY A C 1
ATOM 1861 O O . GLY A 1 230 ? 26.646 3.291 -28.209 1.00 89.19 230 GLY A O 1
ATOM 1862 N N . ARG A 1 231 ? 25.435 1.404 -28.247 1.00 89.94 231 ARG A N 1
ATOM 1863 C CA . ARG A 1 231 ? 24.142 2.015 -27.885 1.00 89.94 231 ARG A CA 1
ATOM 1864 C C . ARG A 1 231 ? 23.629 1.493 -26.545 1.00 89.94 231 ARG A C 1
ATOM 1866 O O . ARG A 1 231 ? 22.511 0.996 -26.424 1.00 89.94 231 ARG A O 1
ATOM 1873 N N . GLY A 1 232 ? 24.489 1.576 -25.538 1.00 90.06 232 GLY A N 1
ATOM 1874 C CA . GLY A 1 232 ? 24.176 1.170 -24.177 1.00 90.06 232 GLY A CA 1
ATOM 1875 C C . GLY A 1 232 ? 24.870 2.051 -23.147 1.00 90.06 232 GLY A C 1
ATOM 1876 O O . GLY A 1 232 ? 25.936 2.607 -23.393 1.00 90.06 232 GLY A O 1
ATOM 1877 N N . PHE A 1 233 ? 24.253 2.153 -21.978 1.00 90.25 233 PHE A N 1
ATOM 1878 C CA . PHE A 1 233 ? 24.744 2.826 -20.788 1.00 90.25 233 PHE A CA 1
ATOM 1879 C C . PHE A 1 233 ? 24.537 1.890 -19.597 1.00 90.25 233 PHE A C 1
ATOM 1881 O O . PHE A 1 233 ? 23.400 1.554 -19.270 1.00 90.25 233 PHE A O 1
ATOM 1888 N N . ASN A 1 234 ? 25.622 1.456 -18.944 1.00 87.69 234 ASN A N 1
ATOM 1889 C CA . ASN A 1 234 ? 25.573 0.568 -17.772 1.00 87.69 234 ASN A CA 1
ATOM 1890 C C . ASN A 1 234 ? 24.643 -0.658 -17.946 1.00 87.69 234 ASN A C 1
ATOM 1892 O O . ASN A 1 234 ? 23.956 -1.060 -17.004 1.00 87.69 234 ASN A O 1
ATOM 1896 N N . SER A 1 235 ? 24.601 -1.254 -19.143 1.00 80.25 235 SER A N 1
ATOM 1897 C CA . SER A 1 235 ? 23.647 -2.319 -19.489 1.00 80.25 235 SER A CA 1
ATOM 1898 C C . SER A 1 235 ? 23.780 -3.580 -18.624 1.00 80.25 235 SER A C 1
ATOM 1900 O O . SER A 1 235 ? 22.797 -4.293 -18.452 1.00 80.25 235 SER A O 1
ATOM 1902 N N . SER A 1 236 ? 24.945 -3.820 -18.014 1.00 80.62 236 SER A N 1
ATOM 1903 C CA . SER A 1 236 ? 25.207 -4.938 -17.097 1.00 80.62 236 SER A CA 1
ATOM 1904 C C . SER A 1 236 ? 24.685 -4.731 -15.667 1.00 80.62 236 SER A C 1
ATOM 1906 O O . SER A 1 236 ? 24.539 -5.692 -14.914 1.00 80.62 236 SER A O 1
ATOM 1908 N N . LYS A 1 237 ? 24.347 -3.496 -15.258 1.00 83.31 237 LYS A N 1
ATOM 1909 C CA . LYS A 1 237 ? 23.843 -3.208 -13.894 1.00 83.31 237 LYS A CA 1
ATOM 1910 C C . LYS A 1 237 ? 22.404 -3.674 -13.656 1.00 83.31 237 LYS A C 1
ATOM 1912 O O . LYS A 1 237 ? 21.931 -3.679 -12.509 1.00 83.31 237 LYS A O 1
ATOM 1917 N N . TYR A 1 238 ? 21.685 -4.020 -14.720 1.00 87.81 238 TYR A N 1
ATOM 1918 C CA . TYR A 1 238 ? 20.301 -4.457 -14.655 1.00 87.81 238 TYR A CA 1
ATOM 1919 C C . TYR A 1 238 ? 20.128 -5.821 -15.322 1.00 87.81 238 TYR A C 1
ATOM 1921 O O . TYR A 1 238 ? 20.541 -6.025 -16.456 1.00 87.81 238 TYR A O 1
ATOM 1929 N N . ARG A 1 239 ? 19.514 -6.759 -14.592 1.00 89.38 239 ARG A N 1
ATOM 1930 C CA . ARG A 1 239 ? 19.439 -8.170 -14.997 1.00 89.38 239 ARG A CA 1
ATOM 1931 C C . ARG A 1 239 ? 18.437 -8.424 -16.118 1.00 89.38 239 ARG A C 1
ATOM 1933 O O . ARG A 1 239 ? 18.674 -9.283 -16.952 1.00 89.38 239 ARG A O 1
ATOM 1940 N N . TYR A 1 240 ? 17.340 -7.673 -16.168 1.00 91.31 240 TYR A N 1
ATOM 1941 C CA . TYR A 1 240 ? 16.274 -7.895 -17.147 1.00 91.31 240 TYR A CA 1
ATOM 1942 C C . TYR A 1 240 ? 16.479 -7.040 -18.396 1.00 91.31 240 TYR A C 1
ATOM 1944 O O . TYR A 1 240 ? 16.973 -5.918 -18.308 1.00 91.31 240 TYR A O 1
ATOM 1952 N N . GLY A 1 241 ? 16.098 -7.559 -19.561 1.00 90.31 241 GLY A N 1
ATOM 1953 C CA . GLY A 1 241 ? 16.313 -6.867 -20.827 1.00 90.31 241 GLY A CA 1
ATOM 1954 C C . GLY A 1 241 ? 15.200 -7.059 -21.848 1.00 90.31 241 GLY A C 1
ATOM 1955 O O . GLY A 1 241 ? 14.104 -6.512 -21.720 1.00 90.31 241 GLY A O 1
ATOM 1956 N N . TYR A 1 242 ? 15.506 -7.795 -22.913 1.00 91.56 242 TYR A N 1
ATOM 1957 C CA . TYR A 1 242 ? 14.585 -8.019 -24.023 1.00 91.56 242 TYR A CA 1
ATOM 1958 C C . TYR A 1 242 ? 13.397 -8.889 -23.573 1.00 91.56 242 TYR A C 1
ATOM 1960 O O . TYR A 1 242 ? 13.578 -9.860 -22.842 1.00 91.56 242 TYR A O 1
ATOM 1968 N N . ASN A 1 243 ? 12.176 -8.515 -23.971 1.00 90.12 243 ASN A N 1
ATOM 1969 C CA . ASN A 1 243 ? 10.899 -9.081 -23.504 1.00 90.12 243 ASN A CA 1
ATOM 1970 C C . ASN A 1 243 ? 10.770 -9.225 -21.973 1.00 90.12 243 ASN A C 1
ATOM 1972 O O . ASN A 1 243 ? 10.106 -10.143 -21.491 1.00 90.12 243 ASN A O 1
ATOM 1976 N N . ASP A 1 244 ? 11.424 -8.340 -21.218 1.00 90.31 244 ASP A N 1
ATOM 1977 C CA . ASP A 1 244 ? 11.529 -8.393 -19.757 1.00 90.31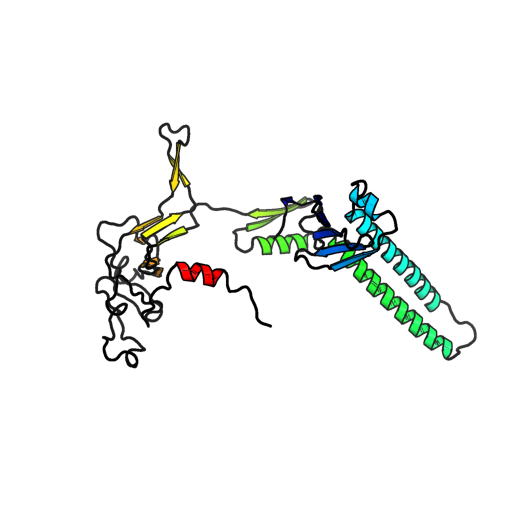 244 ASP A CA 1
ATOM 1978 C C . ASP A 1 244 ? 12.054 -9.734 -19.210 1.00 90.31 244 ASP A C 1
ATOM 1980 O O . ASP A 1 244 ? 11.723 -10.145 -18.099 1.00 90.31 244 ASP A O 1
ATOM 1984 N N . LYS A 1 245 ? 12.873 -10.433 -20.004 1.00 90.75 245 LYS A N 1
ATOM 1985 C CA . LYS A 1 245 ? 13.541 -11.671 -19.600 1.00 90.75 245 LYS A CA 1
ATOM 1986 C C . LYS A 1 245 ? 14.870 -11.387 -18.929 1.00 90.75 245 LYS A C 1
ATOM 1988 O O . LYS A 1 245 ? 15.532 -10.390 -19.232 1.00 90.75 245 LYS A O 1
ATOM 1993 N N . GLU A 1 246 ? 15.231 -12.254 -17.990 1.00 91.19 246 GLU A N 1
ATOM 1994 C CA . GLU A 1 246 ? 16.508 -12.178 -17.290 1.00 91.19 246 GLU A CA 1
ATOM 1995 C C . GLU A 1 246 ? 17.634 -12.548 -18.260 1.00 91.19 246 GLU A C 1
ATOM 1997 O O . GLU A 1 246 ? 17.553 -13.549 -18.974 1.00 91.19 246 GLU A O 1
ATOM 2002 N N . ASN A 1 247 ? 18.662 -11.703 -18.326 1.00 90.69 247 ASN A N 1
ATOM 2003 C CA . ASN A 1 247 ? 19.888 -12.015 -19.039 1.00 90.69 247 ASN A CA 1
ATOM 2004 C C . ASN A 1 247 ? 20.783 -12.837 -18.112 1.00 90.69 247 ASN A C 1
ATOM 2006 O O . ASN A 1 247 ? 21.126 -12.394 -17.014 1.00 90.69 247 ASN A O 1
ATOM 2010 N N . ASP A 1 248 ? 21.172 -14.010 -18.587 1.00 89.12 248 ASP A N 1
ATOM 2011 C CA . ASP A 1 248 ? 22.156 -14.862 -17.941 1.00 89.12 248 ASP A CA 1
ATOM 2012 C C . ASP A 1 248 ? 23.532 -14.553 -18.538 1.00 89.12 248 ASP A C 1
ATOM 2014 O O . ASP A 1 248 ? 23.885 -14.989 -19.633 1.00 89.12 248 ASP A O 1
ATOM 2018 N N . ASN A 1 249 ? 24.305 -13.739 -17.826 1.00 86.06 249 ASN A N 1
ATOM 2019 C CA . ASN A 1 249 ? 25.577 -13.233 -18.332 1.00 86.06 249 ASN A CA 1
ATOM 2020 C C . ASN A 1 249 ? 26.774 -14.108 -17.924 1.00 86.06 249 ASN A C 1
ATOM 2022 O O . ASN A 1 249 ? 27.906 -13.755 -18.253 1.00 86.06 249 ASN A O 1
ATOM 2026 N N . GLU A 1 250 ? 26.555 -15.231 -17.227 1.00 84.50 250 GLU A N 1
ATOM 2027 C CA . GLU A 1 250 ? 27.633 -16.023 -16.618 1.00 84.50 250 GLU A CA 1
ATOM 2028 C C . GLU A 1 250 ? 28.536 -16.684 -17.670 1.00 84.50 250 GLU A C 1
ATOM 2030 O O . GLU A 1 250 ? 29.760 -16.648 -17.562 1.00 84.50 250 GLU A O 1
ATOM 2035 N N . VAL A 1 251 ? 27.940 -17.245 -18.727 1.00 83.00 251 VAL A N 1
ATOM 2036 C CA . VAL A 1 251 ? 28.670 -18.065 -19.711 1.00 83.00 251 VAL A CA 1
ATOM 2037 C C . VAL A 1 251 ? 29.032 -17.294 -20.982 1.00 83.00 251 VAL A C 1
ATOM 2039 O O . VAL A 1 251 ? 30.110 -17.482 -21.545 1.00 83.00 251 VAL A O 1
ATOM 2042 N N . LYS A 1 252 ? 28.129 -16.441 -21.480 1.00 82.81 2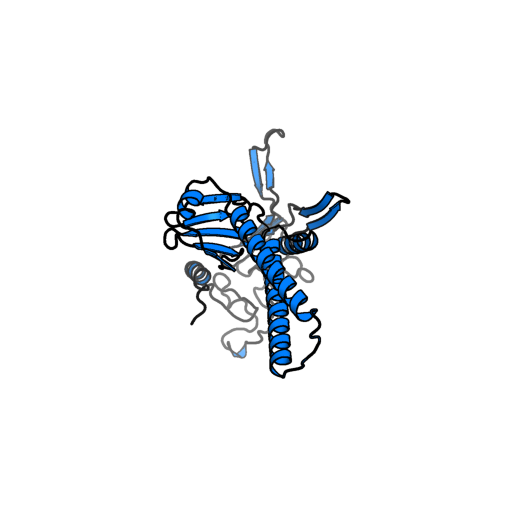52 LYS A N 1
ATOM 2043 C CA . LYS A 1 252 ? 28.268 -15.774 -22.793 1.00 82.81 252 LYS A CA 1
ATOM 2044 C C . LYS A 1 252 ? 28.480 -14.262 -22.701 1.00 82.81 252 LYS A C 1
ATOM 2046 O O . LYS A 1 252 ? 28.477 -13.587 -23.734 1.00 82.81 252 LYS A O 1
ATOM 2051 N N . GLY A 1 253 ? 28.685 -13.735 -21.497 1.00 83.62 253 GLY A N 1
ATOM 2052 C CA . GLY A 1 253 ? 28.799 -12.302 -21.245 1.00 83.62 253 GLY A CA 1
ATOM 2053 C C . GLY A 1 253 ? 27.469 -11.559 -21.393 1.00 83.62 253 GLY A C 1
ATOM 2054 O O . GLY A 1 253 ? 26.408 -12.159 -21.574 1.00 83.62 253 GLY A O 1
ATOM 2055 N N . ASP A 1 254 ? 27.537 -10.233 -21.317 1.00 83.50 254 ASP A N 1
ATOM 2056 C CA . ASP A 1 254 ? 26.362 -9.387 -21.115 1.00 83.50 254 ASP A CA 1
ATOM 2057 C C . ASP A 1 254 ? 25.337 -9.434 -22.260 1.00 83.50 254 ASP A C 1
ATOM 2059 O O . ASP A 1 254 ? 25.629 -9.074 -23.400 1.00 83.50 254 ASP A O 1
ATOM 2063 N N . GLY A 1 255 ? 24.103 -9.841 -21.940 1.00 79.88 255 GLY A N 1
ATOM 2064 C CA . GLY A 1 255 ? 22.953 -9.769 -22.848 1.00 79.88 255 GLY A CA 1
ATOM 2065 C C . GLY A 1 255 ? 22.969 -10.778 -24.001 1.00 79.88 255 GLY A C 1
ATOM 2066 O O . GLY A 1 255 ? 22.170 -10.653 -24.930 1.00 79.88 255 GLY A O 1
ATOM 2067 N N . ASN A 1 256 ? 23.861 -11.772 -23.956 1.00 87.56 256 ASN A N 1
ATOM 2068 C CA . ASN A 1 256 ? 24.028 -12.774 -25.015 1.00 87.56 256 ASN A CA 1
ATOM 2069 C C . ASN A 1 256 ? 23.281 -14.087 -24.749 1.00 87.56 256 ASN A C 1
ATOM 2071 O O . ASN A 1 256 ? 23.312 -14.997 -25.581 1.00 87.56 256 ASN A O 1
ATOM 2075 N N . GLN A 1 257 ? 22.612 -14.190 -23.606 1.00 91.31 257 GLN A N 1
ATOM 2076 C CA . GLN A 1 257 ? 21.817 -15.342 -23.222 1.00 91.31 257 GLN A CA 1
ATOM 2077 C C . GLN A 1 257 ? 20.652 -14.875 -22.350 1.00 91.31 257 GLN A C 1
ATOM 2079 O O . GLN A 1 257 ? 20.832 -14.043 -21.464 1.00 91.31 257 GLN A O 1
ATOM 2084 N N . GLN A 1 258 ? 19.448 -15.358 -22.649 1.00 90.62 258 GLN A N 1
ATOM 2085 C CA . GLN A 1 258 ? 18.221 -14.960 -21.959 1.00 90.62 258 GLN A CA 1
ATOM 2086 C C . GLN A 1 258 ? 17.420 -16.171 -21.526 1.00 90.62 258 GLN A C 1
ATOM 2088 O O . GLN A 1 258 ? 17.174 -17.070 -22.335 1.00 90.62 258 GLN A O 1
ATOM 2093 N N . ASP A 1 259 ? 16.966 -16.147 -20.280 1.00 90.56 259 ASP A N 1
ATOM 2094 C CA . ASP A 1 259 ? 16.114 -17.188 -19.730 1.00 90.56 259 ASP A CA 1
ATOM 2095 C C . ASP A 1 259 ? 14.631 -16.870 -19.980 1.00 90.56 259 ASP A C 1
ATOM 2097 O O . ASP A 1 259 ? 14.092 -15.859 -19.519 1.00 90.56 259 ASP A O 1
ATOM 2101 N N . TYR A 1 260 ? 13.965 -17.736 -20.748 1.00 88.31 260 TYR A N 1
ATOM 2102 C CA . TYR A 1 260 ? 12.525 -17.671 -21.013 1.00 88.31 260 TYR A CA 1
ATOM 2103 C C . TYR A 1 260 ? 11.726 -18.645 -20.131 1.00 88.31 260 TYR A C 1
ATOM 2105 O O . TYR A 1 260 ? 10.517 -18.773 -20.314 1.00 88.31 260 TYR A O 1
ATOM 2113 N N . GLY A 1 261 ? 12.369 -19.304 -19.165 1.00 87.06 261 GLY A N 1
ATOM 2114 C CA . GLY A 1 261 ? 11.791 -20.285 -18.254 1.00 87.06 261 GLY A CA 1
ATOM 2115 C C . GLY A 1 261 ? 12.002 -21.707 -18.761 1.00 87.06 261 GLY A C 1
ATOM 2116 O O . GLY A 1 261 ? 12.812 -22.454 -18.224 1.00 87.06 261 GLY A O 1
ATOM 2117 N N . MET A 1 262 ? 11.286 -22.103 -19.818 1.00 84.62 262 MET A N 1
ATOM 2118 C CA . MET A 1 262 ? 11.386 -23.475 -20.351 1.00 84.62 262 MET A CA 1
ATOM 2119 C C . MET A 1 262 ? 12.593 -23.675 -21.266 1.00 84.62 262 MET A C 1
ATOM 2121 O O . MET A 1 262 ? 13.030 -24.803 -21.505 1.00 84.62 262 MET A O 1
ATOM 2125 N N . ARG A 1 263 ? 13.108 -22.582 -21.834 1.00 90.31 263 ARG A N 1
ATOM 2126 C CA . ARG A 1 263 ? 14.238 -22.588 -22.761 1.00 90.31 263 ARG A CA 1
ATOM 2127 C C . ARG A 1 263 ? 15.088 -21.342 -22.583 1.00 90.31 263 ARG A C 1
ATOM 2129 O O . ARG A 1 263 ? 14.598 -20.277 -22.221 1.00 90.31 263 ARG A O 1
ATOM 2136 N N . VAL A 1 264 ? 16.349 -21.481 -22.965 1.00 91.19 264 VAL A N 1
ATOM 2137 C CA . VAL A 1 264 ? 17.316 -20.388 -23.015 1.00 91.19 264 VAL A CA 1
ATOM 2138 C C . VAL A 1 264 ? 17.492 -19.932 -24.463 1.00 91.19 264 VAL A C 1
ATOM 2140 O O . VAL A 1 264 ? 17.691 -20.758 -25.358 1.00 91.19 264 VAL A O 1
ATOM 2143 N N . SER A 1 265 ? 17.408 -18.625 -24.706 1.00 91.38 265 SER A N 1
ATOM 2144 C CA . SER A 1 265 ? 17.574 -17.997 -26.023 1.00 91.38 265 SER A CA 1
ATOM 2145 C C . SER A 1 265 ? 18.958 -17.360 -26.163 1.00 91.38 265 SER A C 1
ATOM 2147 O O . SER A 1 265 ? 19.443 -16.743 -25.217 1.00 91.38 265 SER A O 1
ATOM 2149 N N . ASP A 1 266 ? 19.586 -17.482 -27.338 1.00 92.75 266 ASP A N 1
ATOM 2150 C CA . ASP A 1 266 ? 20.774 -16.710 -27.733 1.00 92.75 266 ASP A CA 1
ATOM 2151 C C . ASP A 1 266 ? 20.335 -15.579 -28.682 1.00 92.75 266 ASP A C 1
ATOM 2153 O O . ASP A 1 266 ? 20.055 -15.832 -29.865 1.00 92.75 266 ASP A O 1
ATOM 2157 N N . PRO A 1 267 ? 20.258 -14.325 -28.199 1.00 90.81 267 PRO A N 1
ATOM 2158 C CA . PRO A 1 267 ? 19.729 -13.209 -28.979 1.00 90.81 267 PRO A CA 1
ATOM 2159 C C . PRO A 1 267 ? 20.586 -12.835 -30.194 1.00 90.81 267 PRO A C 1
ATOM 2161 O O . PRO A 1 267 ? 20.079 -12.211 -31.127 1.00 90.81 267 PRO A O 1
ATOM 2164 N N . ARG A 1 268 ? 21.869 -13.229 -30.222 1.00 90.06 268 ARG A N 1
ATOM 2165 C CA . ARG A 1 268 ? 22.770 -12.982 -31.364 1.00 90.06 268 ARG A CA 1
ATOM 2166 C C . ARG A 1 268 ? 22.404 -13.854 -32.559 1.00 90.06 268 ARG A C 1
ATOM 2168 O O . ARG A 1 268 ? 22.528 -13.430 -33.703 1.00 90.06 268 ARG A O 1
ATOM 2175 N N . LEU A 1 269 ? 21.953 -15.077 -32.280 1.00 90.62 269 LEU A N 1
ATOM 2176 C CA . LEU A 1 269 ? 21.495 -16.028 -33.291 1.00 90.62 269 LEU A CA 1
ATOM 2177 C C . LEU A 1 269 ? 19.988 -15.916 -33.554 1.00 90.62 269 LEU A C 1
ATOM 2179 O O . LEU A 1 269 ? 19.515 -16.410 -34.578 1.00 90.62 269 LEU A O 1
ATOM 2183 N N . GLY A 1 270 ? 19.234 -15.312 -32.629 1.00 89.69 270 GLY A N 1
ATOM 2184 C CA . GLY A 1 270 ? 17.772 -15.261 -32.672 1.00 89.69 270 GLY A CA 1
ATOM 2185 C C . GLY A 1 270 ? 17.137 -16.647 -32.547 1.00 89.69 270 GLY A C 1
ATOM 2186 O O . GLY A 1 270 ? 16.151 -16.943 -33.228 1.00 89.69 270 GLY A O 1
ATOM 2187 N N . ARG A 1 271 ? 17.742 -17.531 -31.741 1.00 90.94 271 ARG A N 1
ATOM 2188 C CA . ARG A 1 271 ? 17.355 -18.945 -31.613 1.00 90.94 271 ARG A CA 1
ATOM 2189 C C . ARG A 1 271 ? 17.429 -19.428 -30.172 1.00 90.94 271 ARG A C 1
ATOM 2191 O O . ARG A 1 271 ? 18.265 -18.966 -29.400 1.00 90.94 271 ARG A O 1
ATOM 2198 N N . PHE A 1 272 ? 16.607 -20.422 -29.853 1.00 91.81 272 PHE A N 1
ATOM 2199 C CA . PHE A 1 272 ? 16.726 -21.178 -28.611 1.00 91.81 272 PHE A CA 1
ATOM 2200 C C . PHE A 1 272 ? 17.889 -22.170 -28.672 1.00 91.81 272 PHE A C 1
ATOM 2202 O O . PHE A 1 272 ? 18.217 -22.699 -29.735 1.00 91.81 272 PHE A O 1
ATOM 2209 N N . LEU A 1 273 ? 18.497 -22.428 -27.516 1.00 91.12 273 LEU A N 1
ATOM 2210 C CA . LEU A 1 273 ? 19.607 -23.370 -27.353 1.00 91.12 273 LEU A CA 1
ATOM 2211 C C . LEU A 1 273 ? 19.147 -24.833 -27.254 1.00 91.12 273 LEU A C 1
ATOM 2213 O O . LEU A 1 273 ? 19.963 -25.742 -27.376 1.00 91.12 273 LEU A O 1
ATOM 2217 N N . SER A 1 274 ? 17.846 -25.066 -27.069 1.00 90.75 274 SER A N 1
ATOM 2218 C CA . SER A 1 274 ? 17.233 -26.388 -26.939 1.00 90.75 274 SER A CA 1
ATOM 2219 C C . SER A 1 274 ? 16.028 -26.560 -27.871 1.00 90.75 274 SER A C 1
ATOM 2221 O O . SER A 1 274 ? 15.435 -25.590 -28.355 1.00 90.75 274 SER A O 1
ATOM 2223 N N . VAL A 1 275 ? 15.689 -27.823 -28.141 1.00 89.00 275 VAL A N 1
ATOM 2224 C CA . VAL A 1 275 ? 14.517 -28.215 -28.938 1.00 89.00 275 VAL A CA 1
ATOM 2225 C C . VAL A 1 275 ? 13.238 -27.816 -28.205 1.00 89.00 275 VAL A C 1
ATOM 2227 O O . VAL A 1 275 ? 13.117 -28.041 -27.004 1.00 89.00 275 VAL A O 1
ATOM 2230 N N . ASP A 1 276 ? 12.281 -27.244 -28.935 1.00 85.81 276 ASP A N 1
ATOM 2231 C CA . ASP A 1 276 ? 10.949 -26.929 -28.419 1.00 85.81 276 ASP A CA 1
ATOM 2232 C C . ASP A 1 276 ? 10.215 -28.186 -27.894 1.00 85.81 276 ASP A C 1
ATOM 2234 O O . ASP A 1 276 ? 9.959 -29.104 -28.683 1.00 85.81 276 ASP A O 1
ATOM 2238 N N . PRO A 1 277 ? 9.820 -28.239 -26.605 1.00 84.50 277 PRO A N 1
ATOM 2239 C CA . PRO A 1 277 ? 9.064 -29.361 -26.047 1.00 84.50 277 PRO A CA 1
ATOM 2240 C C . PRO A 1 277 ? 7.731 -29.636 -26.754 1.00 84.50 277 PRO A C 1
ATOM 2242 O O . PRO A 1 277 ? 7.262 -30.773 -26.754 1.00 84.50 277 PRO A O 1
ATOM 2245 N N . ILE A 1 278 ? 7.111 -28.622 -27.370 1.00 83.19 278 ILE A N 1
ATOM 2246 C CA . ILE A 1 278 ? 5.811 -28.755 -28.043 1.00 83.19 278 ILE A CA 1
ATOM 2247 C C . ILE A 1 278 ? 5.917 -28.737 -29.570 1.00 83.19 278 ILE A C 1
ATOM 2249 O O . ILE A 1 278 ? 4.930 -28.481 -30.264 1.00 83.19 278 ILE A O 1
ATOM 2253 N N . ILE A 1 279 ? 7.096 -29.061 -30.112 1.00 83.00 279 ILE A N 1
ATOM 2254 C CA . ILE A 1 279 ? 7.351 -29.094 -31.558 1.00 83.00 279 ILE A CA 1
ATOM 2255 C C . ILE A 1 279 ? 6.340 -29.945 -32.339 1.00 83.00 279 ILE A C 1
ATOM 2257 O O . ILE A 1 279 ? 5.977 -29.599 -33.461 1.00 83.00 279 ILE A O 1
ATOM 2261 N N . THR A 1 280 ? 5.820 -31.016 -31.733 1.00 81.94 280 THR A N 1
ATOM 2262 C CA . THR A 1 280 ? 4.814 -31.906 -32.335 1.00 81.94 280 THR A CA 1
ATOM 2263 C C . THR A 1 280 ? 3.516 -31.185 -32.699 1.00 81.94 280 THR A C 1
ATOM 2265 O O . THR A 1 280 ? 2.848 -31.584 -33.650 1.00 81.94 280 THR A O 1
ATOM 2268 N N . LYS A 1 281 ? 3.176 -30.090 -32.005 1.00 81.19 281 LYS A N 1
ATOM 2269 C CA . LYS A 1 281 ? 2.013 -29.245 -32.322 1.00 81.19 281 LYS A CA 1
ATOM 227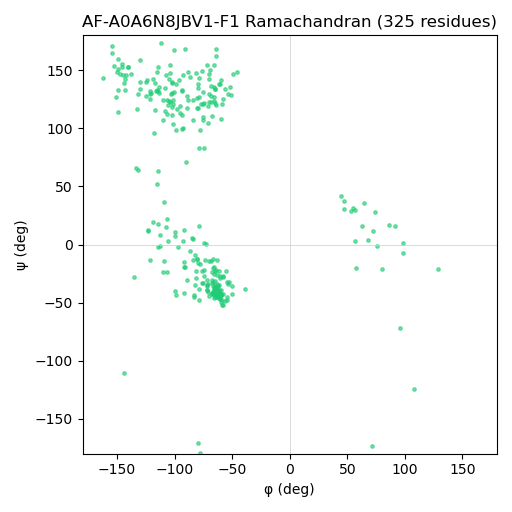0 C C . LYS A 1 281 ? 2.259 -28.308 -33.509 1.00 81.19 281 LYS A C 1
ATOM 2272 O O . LYS A 1 281 ? 1.305 -27.791 -34.083 1.00 81.19 281 LYS A O 1
ATOM 2277 N N . TYR A 1 282 ? 3.519 -28.094 -33.891 1.00 79.94 282 TYR A N 1
ATOM 2278 C CA . TYR A 1 282 ? 3.928 -27.140 -34.921 1.00 79.94 282 TYR A CA 1
ATOM 2279 C C . TYR A 1 282 ? 4.908 -27.771 -35.928 1.00 79.94 282 TYR A C 1
ATOM 2281 O O . TYR A 1 282 ? 6.048 -27.318 -36.037 1.00 79.94 282 TYR A O 1
ATOM 2289 N N . PRO A 1 283 ? 4.482 -28.782 -36.708 1.00 79.88 283 PRO A N 1
ATOM 2290 C CA . PRO A 1 283 ? 5.378 -29.536 -37.591 1.00 79.88 283 PRO A CA 1
ATOM 2291 C C . PRO A 1 283 ? 5.974 -28.703 -38.740 1.00 79.88 283 PRO A C 1
ATOM 2293 O O . PRO A 1 283 ? 7.058 -29.011 -39.223 1.00 79.88 283 PRO A O 1
ATOM 2296 N N . GLY A 1 284 ? 5.308 -27.626 -39.175 1.00 81.31 284 GLY A N 1
ATOM 2297 C CA . GLY A 1 284 ? 5.770 -26.765 -40.281 1.00 81.31 284 GLY A CA 1
ATOM 2298 C C . GLY A 1 284 ? 6.862 -25.758 -39.903 1.00 81.31 284 GLY A C 1
ATOM 2299 O O . GLY A 1 284 ? 7.042 -24.746 -40.575 1.00 81.31 284 GLY A O 1
ATOM 2300 N N . LEU A 1 285 ? 7.507 -25.951 -38.760 1.00 82.56 285 LEU A N 1
ATOM 2301 C CA . LEU A 1 285 ? 8.055 -24.862 -37.979 1.00 82.56 285 LEU A CA 1
ATOM 2302 C C . LEU A 1 285 ? 9.283 -25.420 -37.226 1.00 82.56 285 LEU A C 1
ATOM 2304 O O . LEU A 1 285 ? 9.193 -26.456 -36.585 1.00 82.56 285 LEU A O 1
ATOM 2308 N N . THR A 1 286 ? 10.462 -24.787 -37.328 1.00 84.88 286 THR A N 1
ATOM 2309 C CA . THR A 1 286 ? 11.721 -25.388 -36.820 1.00 84.88 286 THR A CA 1
ATOM 2310 C C . THR A 1 286 ? 11.778 -25.464 -35.282 1.00 84.88 286 THR A C 1
ATOM 2312 O O . THR A 1 286 ? 11.227 -24.591 -34.615 1.00 84.88 286 THR A O 1
ATOM 2315 N N . PRO A 1 287 ? 12.475 -26.442 -34.676 1.00 87.44 287 PRO A N 1
ATOM 2316 C CA . PRO A 1 287 ? 12.489 -26.609 -33.214 1.00 87.44 287 PRO A CA 1
ATOM 2317 C C . PRO A 1 287 ? 13.244 -25.522 -32.435 1.00 87.44 287 PRO A C 1
ATOM 2319 O O . PRO A 1 287 ? 13.080 -25.424 -31.224 1.00 87.44 287 PRO A O 1
ATOM 2322 N N . TYR A 1 288 ? 14.052 -24.699 -33.110 1.00 88.94 288 TYR A N 1
ATOM 2323 C CA . TYR A 1 288 ? 14.951 -23.725 -32.472 1.00 88.94 288 TYR A CA 1
ATOM 2324 C C . TYR A 1 288 ? 14.573 -22.261 -32.714 1.00 88.94 288 TYR A C 1
ATOM 2326 O O . TYR A 1 288 ? 15.286 -21.361 -32.274 1.00 88.94 288 TYR A O 1
ATOM 2334 N N . ARG A 1 289 ? 13.512 -21.981 -33.476 1.00 86.00 289 ARG A N 1
ATOM 2335 C CA . ARG A 1 289 ? 13.186 -20.595 -33.842 1.00 86.00 289 ARG A CA 1
ATOM 2336 C C . ARG A 1 289 ? 12.681 -19.788 -32.652 1.00 86.00 289 ARG A C 1
ATOM 2338 O O . ARG A 1 289 ? 11.930 -20.286 -31.821 1.00 86.00 289 ARG A O 1
ATOM 2345 N N . PHE A 1 290 ? 13.008 -18.506 -32.662 1.00 86.56 290 PHE A N 1
ATOM 2346 C CA . PHE A 1 290 ? 12.446 -17.537 -31.740 1.00 86.56 290 PHE A CA 1
ATOM 2347 C C . PHE A 1 290 ? 11.161 -16.919 -32.311 1.00 86.56 290 PHE A C 1
ATOM 2349 O O . PHE A 1 290 ? 11.160 -16.436 -33.447 1.00 86.56 290 PHE A O 1
ATOM 2356 N N . ALA A 1 291 ? 10.065 -16.936 -31.545 1.00 84.19 291 ALA A N 1
ATOM 2357 C CA . ALA A 1 291 ? 8.807 -16.242 -31.851 1.00 84.19 291 ALA A CA 1
ATOM 2358 C C . ALA A 1 291 ? 8.314 -16.366 -33.318 1.00 84.19 291 ALA A C 1
ATOM 2360 O O . ALA A 1 291 ? 7.889 -15.385 -33.928 1.00 84.19 291 ALA A O 1
ATOM 2361 N N . SER A 1 292 ? 8.402 -17.553 -33.935 1.00 84.06 292 SER A N 1
ATOM 2362 C CA . SER A 1 292 ? 8.016 -17.766 -35.349 1.00 84.06 292 SER A CA 1
ATOM 2363 C C . SER A 1 292 ? 8.736 -16.875 -36.372 1.00 84.06 292 SER A C 1
ATOM 2365 O O . SER A 1 292 ? 8.170 -16.576 -37.419 1.00 84.06 292 SER A O 1
ATOM 2367 N N . ASN A 1 293 ? 9.977 -16.459 -36.084 1.00 86.44 293 ASN A N 1
ATOM 2368 C CA . ASN A 1 293 ? 10.747 -15.491 -36.878 1.00 86.44 293 ASN A CA 1
ATOM 2369 C C . ASN A 1 293 ? 10.007 -14.161 -37.086 1.00 86.44 293 ASN A C 1
ATOM 2371 O O . ASN A 1 293 ? 10.187 -13.479 -38.094 1.00 86.44 293 ASN A O 1
ATOM 2375 N N . ARG A 1 294 ? 9.186 -13.774 -36.105 1.00 86.25 294 ARG A N 1
ATOM 2376 C CA . ARG A 1 294 ? 8.448 -12.509 -36.069 1.00 86.25 294 ARG A CA 1
ATOM 2377 C C . ARG A 1 294 ? 8.944 -11.624 -34.918 1.00 86.25 294 ARG A C 1
ATOM 2379 O O . ARG A 1 294 ? 8.188 -11.312 -34.003 1.00 86.25 294 ARG A O 1
ATOM 2386 N N . PRO A 1 295 ? 10.217 -11.188 -34.941 1.00 85.12 295 PRO A N 1
ATOM 2387 C CA . PRO A 1 295 ? 10.844 -10.434 -33.851 1.00 85.12 295 PRO A CA 1
ATOM 2388 C C . PRO A 1 295 ? 10.358 -8.981 -33.724 1.00 85.12 295 PRO A C 1
ATOM 2390 O O . PRO A 1 295 ? 10.836 -8.250 -32.864 1.00 85.12 295 PRO A O 1
ATOM 2393 N N . ILE A 1 296 ? 9.426 -8.536 -34.574 1.00 85.12 296 ILE A N 1
ATOM 2394 C CA . ILE A 1 296 ? 8.852 -7.183 -34.526 1.00 85.12 296 ILE A CA 1
ATOM 2395 C C . ILE A 1 296 ? 7.492 -7.204 -33.816 1.00 85.12 296 ILE A C 1
ATOM 2397 O O . ILE A 1 296 ? 7.249 -6.385 -32.928 1.00 85.12 296 ILE A O 1
ATOM 2401 N N . ASP A 1 297 ? 6.637 -8.183 -34.119 1.00 82.88 297 ASP A N 1
ATOM 2402 C CA . ASP A 1 297 ? 5.249 -8.257 -33.642 1.00 82.88 297 ASP A CA 1
ATOM 2403 C C . ASP A 1 297 ? 4.901 -9.520 -32.827 1.00 82.88 297 ASP A C 1
ATOM 2405 O O . ASP A 1 297 ? 3.870 -9.542 -32.157 1.00 82.88 297 ASP A O 1
ATOM 2409 N N . GLY A 1 298 ? 5.746 -10.554 -32.842 1.00 79.00 298 GLY A N 1
ATOM 2410 C CA . GLY A 1 298 ? 5.591 -11.777 -32.047 1.00 79.00 298 GLY A CA 1
ATOM 2411 C C . GLY A 1 298 ? 6.506 -11.810 -30.823 1.00 79.00 298 GLY A C 1
ATOM 2412 O O . GLY A 1 298 ? 7.674 -11.432 -30.912 1.00 79.00 298 GLY A O 1
ATOM 2413 N N . ILE A 1 299 ? 5.991 -12.284 -29.689 1.00 79.75 299 ILE A N 1
ATOM 2414 C CA . ILE A 1 299 ? 6.741 -12.476 -28.439 1.00 79.75 299 ILE A CA 1
ATOM 2415 C C . ILE A 1 299 ? 6.574 -13.926 -28.008 1.00 79.75 299 ILE A C 1
ATOM 2417 O O . ILE A 1 299 ? 5.475 -14.473 -28.123 1.00 79.75 299 ILE A O 1
ATOM 2421 N N . ASP A 1 300 ? 7.659 -14.513 -27.515 1.00 74.75 300 ASP A N 1
ATOM 2422 C CA . ASP A 1 300 ? 7.632 -15.810 -26.851 1.00 74.75 300 ASP A CA 1
ATOM 2423 C C . ASP A 1 300 ? 7.524 -15.588 -25.338 1.00 74.75 300 ASP A C 1
ATOM 2425 O O . ASP A 1 300 ? 8.413 -14.976 -24.744 1.00 74.75 300 ASP A O 1
ATOM 2429 N N . MET A 1 301 ? 6.395 -15.967 -24.731 1.00 69.44 301 MET A N 1
ATOM 2430 C CA . MET A 1 301 ? 6.138 -15.657 -23.318 1.00 69.44 301 MET A CA 1
ATOM 2431 C C . MET A 1 301 ? 6.888 -16.603 -22.387 1.00 69.44 301 MET A C 1
ATOM 2433 O O . MET A 1 301 ? 7.580 -16.120 -21.499 1.00 69.44 301 MET A O 1
ATOM 2437 N N . ASP A 1 302 ? 6.823 -17.910 -22.631 1.00 67.81 302 ASP A N 1
ATOM 2438 C CA . ASP A 1 302 ? 7.355 -18.929 -21.710 1.00 67.81 302 ASP A CA 1
ATOM 2439 C C . ASP A 1 302 ? 8.389 -19.846 -22.386 1.00 67.81 302 ASP A C 1
ATOM 2441 O O . ASP A 1 302 ? 8.750 -20.902 -21.867 1.00 67.81 302 ASP A O 1
ATOM 2445 N N . GLY A 1 303 ? 8.847 -19.473 -23.586 1.00 61.25 303 GLY A N 1
ATOM 2446 C CA . GLY A 1 303 ? 9.686 -20.323 -24.420 1.00 61.25 303 GLY A CA 1
ATOM 2447 C C . GLY A 1 303 ? 8.892 -21.457 -25.064 1.00 61.25 303 GLY A C 1
ATOM 2448 O O . GLY A 1 303 ? 9.472 -22.506 -25.320 1.00 61.25 303 GLY A O 1
ATOM 2449 N N . LEU A 1 304 ? 7.592 -21.292 -25.315 1.00 58.12 304 LEU A N 1
ATOM 2450 C CA . LEU A 1 304 ? 6.712 -22.344 -25.843 1.00 58.12 304 LEU A CA 1
ATOM 2451 C C . LEU A 1 304 ? 5.779 -21.865 -26.970 1.00 58.12 304 LEU A C 1
ATOM 2453 O O . LEU A 1 304 ? 5.417 -22.671 -27.819 1.00 58.12 304 LEU A O 1
ATOM 2457 N N . GLU A 1 305 ? 5.382 -20.589 -27.050 1.00 57.78 305 GLU A N 1
ATOM 2458 C CA . GLU A 1 305 ? 4.315 -20.151 -27.973 1.00 57.78 305 GLU A CA 1
ATOM 2459 C C . GLU A 1 305 ? 4.483 -18.708 -28.480 1.00 57.78 305 GLU A C 1
ATOM 2461 O O . GLU A 1 305 ? 5.121 -17.877 -27.842 1.00 57.78 305 GLU A O 1
ATOM 2466 N N . VAL A 1 306 ? 3.836 -18.376 -29.610 1.00 48.31 306 VAL A N 1
ATOM 2467 C CA . VAL A 1 306 ? 3.671 -16.986 -30.078 1.00 48.31 306 VAL A CA 1
ATOM 2468 C C . VAL A 1 306 ? 2.340 -16.439 -29.584 1.00 48.31 306 VAL A C 1
ATOM 2470 O O . VAL A 1 306 ? 1.288 -16.807 -30.107 1.00 48.31 306 VAL A O 1
ATOM 2473 N N . VAL A 1 307 ? 2.378 -15.482 -28.660 1.00 48.69 307 VAL A N 1
ATOM 2474 C CA . VAL A 1 307 ? 1.186 -14.710 -28.293 1.00 48.69 307 VAL A CA 1
ATOM 2475 C C . VAL A 1 307 ? 1.239 -13.347 -28.972 1.00 48.69 307 VAL A C 1
ATOM 2477 O O . VAL A 1 307 ? 2.166 -12.560 -28.778 1.00 48.69 307 VAL A O 1
ATOM 2480 N N . LYS A 1 308 ? 0.225 -13.041 -29.793 1.00 46.75 308 LYS A N 1
ATOM 2481 C CA . LYS A 1 308 ? -0.017 -11.663 -30.243 1.00 46.75 308 LYS A CA 1
ATOM 2482 C C . LYS A 1 308 ? -0.390 -10.843 -29.013 1.00 46.75 308 LYS A C 1
ATOM 2484 O O . LYS A 1 308 ? -1.381 -11.166 -28.358 1.00 46.75 308 LYS A O 1
ATOM 2489 N N . LYS A 1 309 ? 0.359 -9.775 -28.711 1.00 44.38 309 LYS A N 1
ATOM 2490 C CA . LYS A 1 309 ? -0.011 -8.874 -27.611 1.00 44.38 309 LYS A CA 1
ATOM 2491 C C . LYS A 1 309 ? -1.456 -8.392 -27.797 1.00 44.38 309 LYS A C 1
ATOM 2493 O O . LYS A 1 309 ? -1.794 -7.915 -28.887 1.00 44.38 309 LYS A O 1
ATOM 2498 N N . PRO A 1 310 ? -2.318 -8.495 -26.771 1.00 40.47 310 PRO A N 1
ATOM 2499 C CA . PRO A 1 310 ? -3.648 -7.923 -26.856 1.00 40.47 310 PRO A CA 1
ATOM 2500 C C . PRO A 1 310 ? -3.537 -6.406 -27.047 1.00 40.47 310 PRO A C 1
ATOM 2502 O O . PRO A 1 310 ? -2.698 -5.736 -26.446 1.00 40.47 310 PRO A O 1
ATOM 2505 N N . ASN A 1 311 ? -4.386 -5.876 -27.929 1.00 44.09 311 ASN A N 1
ATOM 2506 C CA . ASN A 1 311 ? -4.455 -4.456 -28.268 1.00 44.09 311 ASN A CA 1
ATOM 2507 C C . ASN A 1 311 ? -4.559 -3.611 -26.975 1.00 44.09 311 ASN A C 1
ATOM 2509 O O . ASN A 1 311 ? -5.450 -3.894 -26.170 1.00 44.09 311 ASN A O 1
ATOM 2513 N N . PRO A 1 312 ? -3.721 -2.575 -26.754 1.00 45.69 312 PRO A N 1
ATOM 2514 C CA . PRO A 1 312 ? -3.703 -1.802 -25.505 1.00 45.69 312 PRO A CA 1
ATOM 2515 C C . PRO A 1 312 ? -5.066 -1.204 -25.108 1.00 45.69 312 PRO A C 1
ATOM 2517 O O . PRO A 1 312 ? -5.319 -0.989 -23.923 1.00 45.69 312 PRO A O 1
ATOM 2520 N N . LYS A 1 313 ? -5.990 -1.008 -26.064 1.00 44.06 313 LYS A N 1
ATOM 2521 C CA . LYS A 1 313 ? -7.380 -0.609 -25.777 1.00 44.06 313 LYS A CA 1
ATOM 2522 C C . LYS A 1 313 ? -8.188 -1.686 -25.027 1.00 44.06 313 LYS A C 1
ATOM 2524 O O . LYS A 1 313 ? -8.951 -1.331 -24.137 1.00 44.06 313 LYS A O 1
ATOM 2529 N N . LYS A 1 314 ? -7.966 -2.980 -25.299 1.00 39.97 314 LYS A N 1
ATOM 2530 C CA . LYS A 1 314 ? -8.632 -4.101 -24.601 1.00 39.97 314 LYS A CA 1
ATOM 2531 C C . LYS A 1 314 ? -8.090 -4.342 -23.187 1.00 39.97 314 LYS A C 1
ATOM 2533 O O . LYS A 1 314 ? -8.829 -4.800 -22.322 1.00 39.97 314 LYS A O 1
ATOM 2538 N N . CYS A 1 315 ? -6.830 -3.995 -22.911 1.00 38.09 315 CYS A N 1
ATOM 2539 C CA . CYS A 1 315 ? -6.262 -4.119 -21.561 1.00 38.09 315 CYS A CA 1
ATOM 2540 C C . CYS A 1 315 ? -6.920 -3.154 -20.558 1.00 38.09 315 CYS A C 1
ATOM 2542 O O . CYS A 1 315 ? -7.088 -3.505 -19.394 1.00 38.09 315 CYS A O 1
ATOM 2544 N N . ARG A 1 316 ? -7.363 -1.968 -21.007 1.00 39.59 316 ARG A N 1
ATOM 2545 C CA . ARG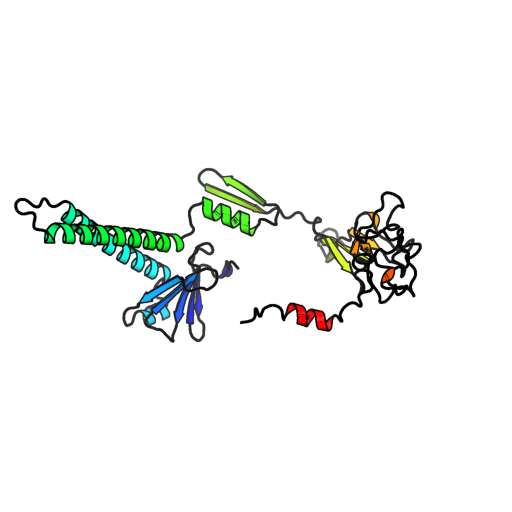 A 1 316 ? -8.123 -1.027 -20.162 1.00 39.59 316 ARG A CA 1
ATOM 2546 C C . ARG A 1 316 ? -9.517 -1.540 -19.786 1.00 39.59 316 ARG A C 1
ATOM 2548 O O . ARG A 1 316 ? -9.991 -1.214 -18.703 1.00 39.59 316 ARG A O 1
ATOM 2555 N N . GLU A 1 317 ? -10.149 -2.346 -20.636 1.00 38.03 317 GLU A N 1
ATOM 2556 C CA . GLU A 1 317 ? -11.449 -2.969 -20.345 1.00 38.03 317 GLU A CA 1
ATOM 2557 C C . GLU A 1 317 ? -11.307 -4.185 -19.418 1.00 38.03 317 GLU A C 1
ATOM 2559 O O . GLU A 1 317 ? -12.082 -4.320 -18.477 1.00 38.03 317 GLU A O 1
ATOM 2564 N N . MET A 1 318 ? -10.260 -5.006 -19.577 1.00 37.38 318 MET A N 1
ATOM 2565 C CA . MET A 1 318 ? -10.000 -6.149 -18.682 1.00 37.38 318 MET A CA 1
ATOM 2566 C C . MET A 1 318 ? -9.668 -5.749 -17.236 1.00 37.38 318 MET A C 1
ATOM 2568 O O . MET A 1 318 ? -10.024 -6.475 -16.311 1.00 37.38 318 MET A O 1
ATOM 2572 N N . VAL A 1 319 ? -9.028 -4.593 -17.020 1.00 41.66 319 VAL A N 1
ATOM 2573 C CA . VAL A 1 319 ? -8.759 -4.059 -15.669 1.00 41.66 319 VAL A CA 1
ATOM 2574 C C . VAL A 1 319 ? -10.019 -3.452 -15.031 1.00 41.66 319 VAL A C 1
ATOM 2576 O O . VAL A 1 319 ? -10.118 -3.392 -13.810 1.00 41.66 319 VAL A O 1
ATOM 2579 N N . ARG A 1 320 ? -11.014 -3.045 -15.833 1.00 37.72 320 ARG A N 1
ATOM 2580 C CA . ARG A 1 320 ? -12.303 -2.516 -15.348 1.00 37.72 320 ARG A CA 1
ATOM 2581 C C . ARG A 1 320 ? -13.398 -3.578 -15.185 1.00 37.72 320 ARG A C 1
ATOM 2583 O O . ARG A 1 320 ? -14.348 -3.322 -14.460 1.00 37.72 320 ARG A O 1
ATOM 2590 N N . GLY A 1 321 ? -13.272 -4.737 -15.833 1.00 33.19 321 GLY A N 1
ATOM 2591 C CA . GLY A 1 321 ? -14.310 -5.776 -15.893 1.00 33.19 321 GLY A CA 1
ATOM 2592 C C . GLY A 1 321 ? -14.154 -6.963 -14.933 1.00 33.19 321 GLY A C 1
ATOM 2593 O O . GLY A 1 321 ? -14.857 -7.950 -15.102 1.00 33.19 321 GLY A O 1
ATOM 2594 N N . LYS A 1 322 ? -13.242 -6.921 -13.949 1.00 35.81 322 LYS A N 1
ATOM 2595 C CA . LYS A 1 322 ? -13.049 -8.001 -12.950 1.00 35.81 322 LYS A CA 1
ATOM 2596 C C . LYS A 1 322 ? -13.517 -7.629 -11.531 1.00 35.81 322 LYS A C 1
ATOM 2598 O O . LYS A 1 322 ? -12.899 -8.030 -10.551 1.00 35.81 322 LYS A O 1
ATOM 2603 N N . THR A 1 323 ? -14.605 -6.867 -11.409 1.00 33.47 323 THR A N 1
ATOM 2604 C CA . THR A 1 323 ? -15.275 -6.597 -10.116 1.00 33.47 323 THR A CA 1
ATOM 2605 C C . THR A 1 323 ? -16.719 -7.089 -10.052 1.00 33.47 323 THR A C 1
ATOM 2607 O O . THR A 1 323 ? -17.460 -6.666 -9.173 1.00 33.47 323 THR A O 1
ATOM 2610 N N . GLU A 1 324 ? -17.122 -8.011 -10.924 1.00 30.27 324 GLU A N 1
ATOM 2611 C CA . GLU A 1 324 ? -18.418 -8.685 -10.815 1.00 30.27 324 GLU A CA 1
ATOM 2612 C C . GLU A 1 324 ? -18.173 -10.181 -10.613 1.00 30.27 324 GLU A C 1
ATOM 2614 O O . GLU A 1 324 ? -17.905 -10.932 -11.550 1.00 30.27 324 GLU A O 1
ATOM 2619 N N . TRP A 1 325 ? -18.185 -10.595 -9.345 1.00 31.34 325 TRP A N 1
ATOM 2620 C CA . TRP A 1 325 ? -18.411 -11.988 -8.983 1.00 31.34 325 TRP A CA 1
ATOM 2621 C C . TRP A 1 325 ? -19.874 -12.292 -9.300 1.00 31.34 325 TRP A C 1
ATOM 2623 O O . TRP A 1 325 ? -20.763 -11.580 -8.834 1.00 31.34 325 TRP A O 1
ATOM 2633 N N . GLY A 1 326 ? -20.099 -13.293 -10.150 1.00 30.22 326 GLY A N 1
ATOM 2634 C CA . GLY A 1 326 ? -21.434 -13.742 -10.523 1.00 30.22 326 GLY A CA 1
ATOM 2635 C C . GLY A 1 326 ? -22.242 -14.205 -9.310 1.00 30.22 326 GLY A C 1
ATOM 2636 O O . GLY A 1 326 ? -21.696 -14.843 -8.408 1.00 30.22 326 GLY A O 1
ATOM 2637 N N . ASN A 1 327 ? -23.533 -13.867 -9.334 1.00 34.00 327 ASN A N 1
ATOM 2638 C CA . ASN A 1 327 ? -24.588 -14.649 -8.692 1.00 34.00 327 ASN A CA 1
ATOM 2639 C C . ASN A 1 327 ? -24.952 -15.834 -9.584 1.00 34.00 327 ASN A C 1
ATOM 2641 O O . ASN A 1 327 ? -24.949 -15.634 -10.824 1.00 34.00 327 ASN A O 1
#

Mean predicted aligned error: 16.87 Å

Secondary structure (DSSP, 8-state):
---GGGTT-EEE-SSEEEEEPSSTTSSEEEEEEETT-TTEEEEEETTS-EEEEEEPPTTHHHHHHTT-S-HHHHHHHHHHHHHHHHHHHHHHHHHHHHS---S---HHHHHHHHHHHHHHHHHHHHHHHHHHHHHTTSPP-HHHHHHHHHHHTTTS-EEEEEETTTEEEEEE---TT--EEEEE-SS--EEEEEEEEEEEE-SSSSS--EEEEEEEEEEEE-TTSPEEEEEEESGGG-SB-GGGPEE--TTT-TTS-EE-SSSEEETTTTEESS--TTGGG-TTS-TTBSGGG-TTTEEESSSS-EEEPPPHHHHHHHHHS------